Protein AF-A0AAV4D9M7-F1 (afdb_monomer_lite)

Structure (mmCIF, N/CA/C/O backbone):
data_AF-A0AAV4D9M7-F1
#
_entry.id   AF-A0AAV4D9M7-F1
#
loop_
_atom_site.group_PDB
_atom_site.id
_atom_site.type_symbol
_atom_site.label_atom_id
_atom_site.label_alt_id
_atom_site.label_comp_id
_atom_site.label_asym_id
_atom_site.label_entity_id
_atom_site.label_seq_id
_atom_site.pdbx_PDB_ins_code
_atom_site.Cartn_x
_atom_site.Cartn_y
_atom_site.Cartn_z
_atom_site.occupancy
_atom_site.B_iso_or_equiv
_atom_site.auth_seq_id
_atom_site.auth_comp_id
_atom_site.auth_asym_id
_atom_site.auth_atom_id
_atom_site.pdbx_PDB_model_num
ATOM 1 N N . MET A 1 1 ? -10.427 -2.243 1.663 1.00 43.94 1 MET A N 1
ATOM 2 C CA . MET A 1 1 ? -10.227 -1.973 0.218 1.00 43.94 1 MET A CA 1
ATOM 3 C C . MET A 1 1 ? -11.330 -1.043 -0.282 1.00 43.94 1 MET A C 1
ATOM 5 O O . MET A 1 1 ? -12.495 -1.386 -0.144 1.00 43.94 1 MET A O 1
ATOM 9 N N . ASN A 1 2 ? -10.996 0.129 -0.834 1.00 50.59 2 ASN A N 1
ATOM 10 C CA . ASN A 1 2 ? -11.981 1.170 -1.190 1.00 50.59 2 ASN A CA 1
ATOM 11 C C . ASN A 1 2 ? -12.689 0.972 -2.548 1.00 50.59 2 ASN A C 1
ATOM 13 O O . ASN A 1 2 ? -13.533 1.788 -2.919 1.00 50.59 2 ASN A O 1
ATOM 17 N N . HIS A 1 3 ? -12.414 -0.122 -3.267 1.00 65.94 3 HIS A N 1
ATOM 18 C CA . HIS A 1 3 ? -12.978 -0.379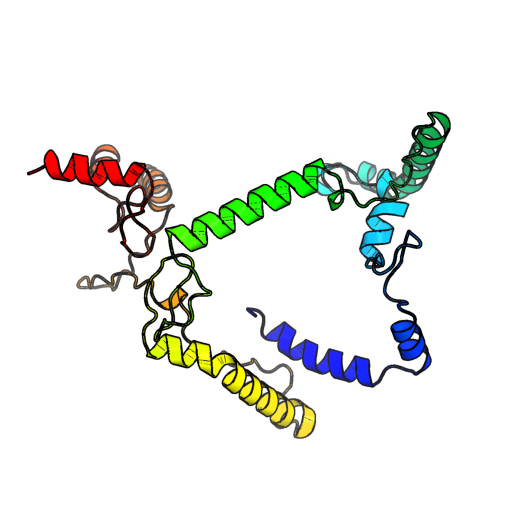 -4.593 1.00 65.94 3 HIS A CA 1
ATOM 19 C C . HIS A 1 3 ? -13.704 -1.730 -4.645 1.00 65.94 3 HIS A C 1
ATOM 21 O O . HIS A 1 3 ? -13.136 -2.749 -5.020 1.00 65.94 3 HIS A O 1
ATOM 27 N N . GLN A 1 4 ? -14.993 -1.745 -4.299 1.00 68.50 4 GLN A N 1
ATOM 28 C CA . GLN A 1 4 ? -15.828 -2.960 -4.338 1.00 68.50 4 GLN A CA 1
ATOM 29 C C . GLN A 1 4 ? -15.922 -3.590 -5.734 1.00 68.50 4 GLN A C 1
ATOM 31 O O . GLN A 1 4 ? -16.108 -4.796 -5.862 1.00 68.50 4 GLN A O 1
ATOM 36 N N . ASN A 1 5 ? -15.764 -2.784 -6.786 1.00 76.06 5 ASN A N 1
ATOM 37 C CA . ASN A 1 5 ? -15.718 -3.287 -8.155 1.00 76.06 5 ASN A CA 1
ATOM 38 C C . ASN A 1 5 ? -14.490 -4.174 -8.393 1.00 76.06 5 ASN A C 1
ATOM 40 O O . ASN A 1 5 ? -14.628 -5.203 -9.042 1.00 76.06 5 ASN A O 1
ATOM 44 N N . TYR A 1 6 ? -13.332 -3.847 -7.808 1.00 80.56 6 TYR A N 1
ATOM 45 C CA . TYR A 1 6 ? -12.157 -4.719 -7.881 1.00 80.56 6 TYR A CA 1
ATOM 46 C C . TYR A 1 6 ? -12.421 -6.061 -7.200 1.00 80.56 6 TYR A C 1
ATOM 48 O O . TYR A 1 6 ? -12.189 -7.094 -7.812 1.00 80.56 6 TYR A O 1
ATOM 56 N N . ALA A 1 7 ? -12.980 -6.063 -5.985 1.00 78.44 7 ALA A N 1
ATOM 57 C CA . ALA A 1 7 ? -13.304 -7.303 -5.270 1.00 78.44 7 ALA A CA 1
ATOM 58 C C . ALA A 1 7 ? -14.272 -8.206 -6.065 1.00 78.44 7 ALA A C 1
ATOM 60 O O . ALA A 1 7 ? -14.107 -9.425 -6.127 1.00 78.44 7 ALA A O 1
ATOM 61 N N . LYS A 1 8 ? -15.248 -7.591 -6.742 1.00 85.75 8 LYS A N 1
ATOM 62 C CA . LYS A 1 8 ? -16.198 -8.280 -7.621 1.00 85.75 8 LYS A CA 1
ATOM 63 C C . LYS A 1 8 ? -15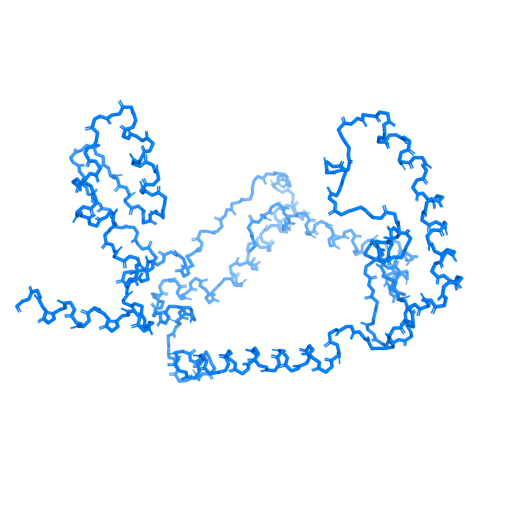.500 -8.992 -8.783 1.00 85.75 8 LYS A C 1
ATOM 65 O O . LYS A 1 8 ? -15.703 -10.187 -8.981 1.00 85.75 8 LYS A O 1
ATOM 70 N N . TYR A 1 9 ? -14.682 -8.266 -9.546 1.00 88.19 9 TYR A N 1
ATOM 71 C CA . TYR A 1 9 ? -13.973 -8.834 -10.695 1.00 88.19 9 TYR A CA 1
ATOM 72 C C . TYR A 1 9 ? -12.859 -9.792 -10.281 1.00 88.19 9 TYR A C 1
ATOM 74 O O . TYR A 1 9 ? -12.605 -10.749 -11.001 1.00 88.19 9 TYR A O 1
ATOM 82 N N . LEU A 1 10 ? -12.260 -9.604 -9.104 1.00 87.62 10 LEU A N 1
ATOM 83 C CA . LEU A 1 10 ? -11.260 -10.518 -8.558 1.00 87.62 10 LEU A CA 1
ATOM 84 C C . LEU A 1 10 ? -11.820 -11.934 -8.384 1.00 87.62 10 LEU A C 1
ATOM 86 O O . LEU A 1 10 ? -11.127 -12.901 -8.675 1.00 87.62 10 LEU A O 1
ATOM 90 N N . SER A 1 11 ? -13.085 -12.054 -7.976 1.00 85.69 11 SER A N 1
ATOM 91 C CA . SER A 1 11 ? -13.754 -13.354 -7.827 1.00 85.69 11 SER A CA 1
ATOM 92 C C . SER A 1 11 ? -13.863 -14.091 -9.169 1.00 85.69 11 SER A C 1
ATOM 94 O O . SER A 1 11 ? -13.601 -15.286 -9.253 1.00 85.69 11 SER A O 1
ATOM 96 N N . VAL A 1 12 ? -14.195 -13.364 -10.240 1.00 87.31 12 VAL A N 1
ATOM 97 C CA . VAL A 1 12 ? -14.251 -13.911 -11.607 1.00 87.31 12 VAL A CA 1
ATOM 98 C C . VAL A 1 12 ? -12.855 -14.238 -12.119 1.00 87.31 12 VAL A C 1
ATOM 100 O O . VAL A 1 12 ? -12.641 -15.309 -12.678 1.00 87.31 12 VAL A O 1
ATOM 103 N N . TYR A 1 13 ? -11.898 -13.341 -11.890 1.00 89.25 13 TYR A N 1
ATOM 104 C CA . TYR A 1 13 ? -10.505 -13.538 -12.266 1.00 89.25 13 TYR A CA 1
ATOM 105 C C . TYR A 1 13 ? -9.920 -14.795 -11.613 1.00 89.25 13 TYR A C 1
ATOM 107 O O . TYR A 1 13 ? -9.269 -15.588 -12.282 1.00 89.25 13 TYR A O 1
ATOM 115 N N . TYR A 1 14 ? -10.222 -15.036 -10.337 1.00 87.56 14 TYR A N 1
ATOM 116 C CA . TYR A 1 14 ? -9.808 -16.248 -9.634 1.00 87.56 14 TYR A CA 1
ATOM 117 C C . TYR A 1 14 ? -10.373 -17.524 -10.279 1.00 87.56 14 TYR A C 1
ATOM 119 O O . TYR A 1 14 ? -9.640 -18.486 -10.491 1.00 87.56 14 TYR A O 1
ATOM 127 N N . ILE A 1 15 ? -11.653 -17.517 -10.668 1.00 87.31 15 ILE A N 1
ATOM 128 C CA . ILE A 1 15 ? -12.269 -18.637 -11.397 1.00 87.31 15 ILE A CA 1
ATOM 129 C C . ILE A 1 15 ? -11.599 -18.835 -12.764 1.00 87.31 15 ILE A C 1
ATOM 131 O O . ILE A 1 15 ? -11.322 -19.968 -13.155 1.00 87.31 15 ILE A O 1
ATOM 135 N N . MET A 1 16 ? -11.305 -17.748 -13.482 1.00 88.75 16 MET A N 1
ATOM 136 C CA . MET A 1 16 ? -10.584 -17.811 -14.757 1.00 88.75 16 MET A CA 1
ATOM 137 C C . MET A 1 16 ? -9.197 -18.435 -14.587 1.00 88.75 16 MET A C 1
ATOM 139 O O . MET A 1 16 ? -8.836 -19.301 -15.378 1.00 88.75 16 MET A O 1
ATOM 143 N N . LEU A 1 17 ? -8.459 -18.064 -13.534 1.00 87.44 17 LEU A N 1
ATOM 144 C CA . LEU A 1 17 ? -7.162 -18.666 -13.214 1.00 87.44 17 LEU A CA 1
ATOM 145 C C . LEU A 1 17 ? -7.273 -20.177 -12.949 1.00 87.44 17 LEU A C 1
ATOM 147 O O . LEU A 1 17 ? -6.438 -20.945 -13.426 1.00 87.44 17 LEU A O 1
ATOM 151 N N . GLY A 1 18 ? -8.316 -20.624 -12.242 1.00 86.62 18 GLY A N 1
ATOM 152 C CA . GLY A 1 18 ? -8.567 -22.053 -12.009 1.00 86.62 18 GLY A CA 1
ATOM 153 C C . GLY A 1 18 ? -8.841 -22.845 -13.297 1.00 86.62 18 GLY A C 1
ATOM 154 O O . GLY A 1 18 ? -8.423 -24.001 -13.425 1.00 86.62 18 GLY A O 1
ATOM 155 N N . ASN A 1 19 ? -9.468 -22.195 -14.278 1.00 90.31 19 ASN A N 1
ATOM 156 C CA . ASN A 1 19 ? -9.859 -22.777 -15.565 1.00 90.31 19 ASN A CA 1
ATOM 157 C C . ASN A 1 19 ? -8.832 -22.563 -16.688 1.00 90.31 19 ASN A C 1
ATOM 159 O O . ASN A 1 19 ? -9.146 -22.789 -17.856 1.00 90.31 19 ASN A O 1
ATOM 163 N N . LEU A 1 20 ? -7.611 -22.129 -16.366 1.00 90.75 20 LEU A N 1
ATOM 164 C CA . LEU A 1 20 ? -6.565 -21.972 -17.373 1.00 90.75 20 LEU A CA 1
ATOM 165 C C . LEU A 1 20 ? -6.208 -23.315 -18.045 1.00 90.75 20 LEU A C 1
ATOM 167 O O . LEU A 1 20 ? -6.198 -24.351 -17.365 1.00 90.75 20 LEU A O 1
ATOM 171 N N . PRO A 1 21 ? -5.860 -23.304 -19.348 1.00 93.50 21 PRO A N 1
ATOM 172 C CA . PRO A 1 21 ? -5.290 -24.464 -20.028 1.00 93.50 21 PRO A CA 1
ATOM 173 C C . PRO A 1 21 ? -4.043 -24.982 -19.306 1.00 93.50 21 PRO A C 1
ATOM 175 O O . PRO A 1 21 ? -3.314 -24.199 -18.692 1.00 93.50 21 PRO A O 1
ATOM 178 N N . GLN A 1 22 ? -3.763 -26.284 -19.423 1.00 90.44 22 GLN A N 1
ATOM 179 C CA . GLN A 1 22 ? -2.618 -26.902 -18.747 1.00 90.44 22 GLN A CA 1
ATOM 180 C C . GLN A 1 22 ? -1.299 -26.205 -19.104 1.00 90.44 22 GLN A C 1
ATOM 182 O O . GLN A 1 22 ? -0.567 -25.814 -18.208 1.00 90.44 22 GLN A O 1
ATOM 187 N N . GLN A 1 23 ? -1.083 -2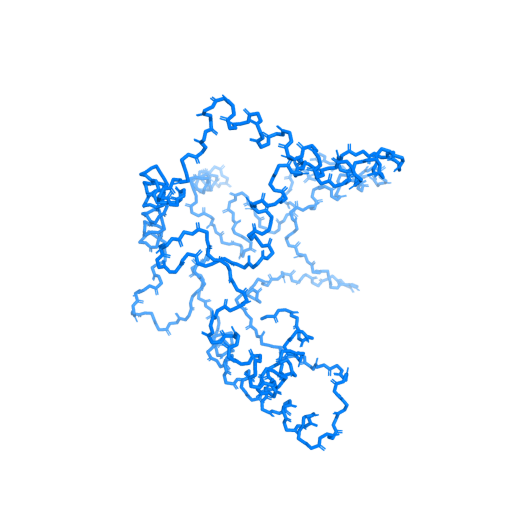5.887 -20.384 1.00 89.44 23 GLN A N 1
ATOM 188 C CA . GLN A 1 23 ? 0.092 -25.138 -20.841 1.00 89.44 23 GLN A CA 1
ATOM 189 C C . GLN A 1 23 ? 0.274 -23.797 -20.109 1.00 89.44 23 GLN A C 1
ATOM 191 O O . GLN A 1 23 ? 1.387 -23.415 -19.756 1.00 89.44 23 GLN A O 1
ATOM 196 N N . SER A 1 24 ? -0.814 -23.063 -19.860 1.00 88.69 24 SER A N 1
ATOM 197 C CA . SER A 1 24 ? -0.758 -21.800 -19.119 1.00 88.69 24 SER A CA 1
ATOM 198 C C . SER A 1 24 ? -0.467 -22.026 -17.636 1.00 88.69 24 SER A C 1
ATOM 200 O O . SER A 1 24 ? 0.241 -21.226 -17.030 1.00 88.69 24 SER A O 1
ATOM 202 N N . LYS A 1 25 ? -0.980 -23.112 -17.047 1.00 87.38 25 LYS A N 1
ATOM 203 C CA . LYS A 1 25 ? -0.667 -23.504 -15.665 1.00 87.38 25 LYS A CA 1
ATOM 204 C C . LYS A 1 25 ? 0.804 -23.882 -15.518 1.00 87.38 25 LYS A C 1
ATOM 206 O O . LYS A 1 25 ? 1.439 -23.410 -14.580 1.00 87.38 25 LYS A O 1
ATOM 211 N N . ASP A 1 26 ? 1.345 -24.634 -16.471 1.00 90.00 26 ASP A N 1
ATOM 212 C CA . ASP A 1 26 ? 2.756 -25.023 -16.507 1.00 90.00 26 ASP A CA 1
ATOM 213 C C . ASP A 1 26 ? 3.655 -23.781 -16.619 1.00 90.00 26 ASP A C 1
ATOM 215 O O . ASP A 1 26 ? 4.613 -23.635 -15.864 1.00 90.00 26 ASP A O 1
ATOM 219 N N . LEU A 1 27 ? 3.289 -22.818 -17.477 1.00 88.19 27 LEU A N 1
ATOM 220 C CA . LEU A 1 27 ? 3.979 -21.526 -17.572 1.00 88.19 27 LEU A CA 1
ATOM 221 C C . LEU A 1 27 ? 3.942 -20.742 -16.255 1.00 88.19 27 LEU A C 1
ATOM 223 O O . LEU A 1 27 ? 4.954 -20.166 -15.861 1.00 88.19 27 LEU A O 1
ATOM 227 N N . LEU A 1 28 ? 2.801 -20.708 -15.561 1.00 85.62 28 LEU A N 1
ATOM 228 C CA . LEU A 1 28 ? 2.693 -20.035 -14.264 1.00 85.62 28 LEU A CA 1
ATOM 229 C C . LEU A 1 28 ? 3.542 -20.730 -13.191 1.00 85.62 28 LEU A C 1
ATOM 231 O O . LEU A 1 28 ? 4.223 -20.047 -12.431 1.00 85.62 28 LEU A O 1
ATOM 235 N N . GLN A 1 29 ? 3.542 -22.064 -13.147 1.00 85.69 29 GLN A N 1
ATOM 236 C CA . GLN A 1 29 ? 4.377 -22.845 -12.225 1.00 85.69 29 GLN A CA 1
ATOM 237 C C . GLN A 1 29 ? 5.873 -22.665 -12.508 1.00 85.69 29 GLN A C 1
ATOM 239 O O . GLN A 1 29 ? 6.674 -22.622 -11.578 1.00 85.69 29 GLN A O 1
ATOM 244 N N . ALA A 1 30 ? 6.240 -22.474 -13.775 1.00 86.31 30 ALA A N 1
ATOM 245 C CA . ALA A 1 30 ? 7.595 -22.148 -14.206 1.00 86.31 30 ALA A CA 1
ATOM 246 C C . ALA A 1 30 ? 7.963 -20.655 -14.041 1.00 86.31 30 ALA A C 1
ATOM 248 O O . ALA A 1 30 ? 8.970 -20.212 -14.585 1.00 86.31 30 ALA A O 1
ATOM 249 N N . ASN A 1 31 ? 7.170 -19.861 -13.307 1.00 83.50 31 ASN A N 1
ATOM 250 C CA . ASN A 1 31 ? 7.372 -18.420 -13.098 1.00 83.50 31 ASN A CA 1
ATOM 251 C C . ASN A 1 31 ? 7.361 -17.565 -14.382 1.00 83.50 31 ASN A C 1
ATOM 253 O O . ASN A 1 31 ? 7.883 -16.448 -14.379 1.00 83.50 31 ASN A O 1
ATOM 257 N N . GLY A 1 32 ? 6.703 -18.019 -15.454 1.00 83.12 32 GLY A N 1
ATOM 258 C CA . GLY A 1 32 ? 6.650 -17.364 -16.772 1.00 83.12 32 GLY A CA 1
ATOM 259 C C . GLY A 1 32 ? 5.971 -15.985 -16.821 1.00 83.12 32 GLY A C 1
ATOM 260 O O . GLY A 1 32 ? 5.843 -15.393 -17.888 1.00 83.12 32 GLY A O 1
ATOM 261 N N . PHE A 1 33 ? 5.532 -15.456 -15.678 1.00 83.44 33 PHE A N 1
ATOM 262 C CA . PHE A 1 33 ? 5.013 -14.093 -15.504 1.00 83.44 33 PHE A CA 1
ATOM 263 C C . PHE A 1 33 ? 6.043 -13.131 -14.883 1.00 83.44 33 PHE A C 1
ATOM 265 O O . PHE A 1 33 ? 5.736 -11.969 -14.603 1.00 83.44 33 PHE A O 1
ATOM 272 N N . SER A 1 34 ? 7.261 -13.607 -14.642 1.00 88.12 34 SER A N 1
ATOM 273 C CA . SER A 1 34 ? 8.344 -12.841 -14.041 1.00 88.12 34 SER A CA 1
ATOM 274 C C . SER A 1 34 ? 9.661 -13.157 -14.738 1.00 88.12 34 SER A C 1
ATOM 276 O O . SER A 1 34 ? 9.831 -14.220 -15.326 1.00 88.12 34 SER A O 1
ATOM 278 N N . VAL A 1 35 ? 10.591 -12.213 -14.701 1.00 86.31 35 VAL A N 1
ATOM 279 C CA . VAL A 1 35 ? 11.905 -12.335 -15.332 1.00 86.31 35 VAL A CA 1
ATOM 280 C C . VAL A 1 35 ? 12.952 -12.072 -14.271 1.00 86.31 35 VAL A C 1
ATOM 282 O O . VAL A 1 35 ? 12.860 -11.074 -13.552 1.00 86.31 35 VAL A O 1
ATOM 285 N N . SER A 1 36 ? 13.955 -12.939 -14.186 1.00 83.88 36 SER A N 1
ATOM 286 C CA . SER A 1 36 ? 15.158 -12.654 -13.417 1.00 83.88 36 SER A CA 1
ATOM 287 C C . SER A 1 36 ? 16.257 -12.109 -14.321 1.00 83.88 36 SER A C 1
ATOM 289 O O . SER A 1 36 ? 16.425 -12.552 -15.455 1.00 83.88 36 SER A O 1
ATOM 291 N N . ARG A 1 37 ? 17.011 -11.135 -13.810 1.00 78.88 37 ARG A N 1
ATOM 292 C CA . ARG A 1 37 ? 18.209 -10.584 -14.467 1.00 78.88 37 ARG A CA 1
ATOM 293 C C . ARG A 1 37 ? 19.509 -11.097 -13.843 1.00 78.88 37 ARG A C 1
ATOM 295 O O . ARG A 1 37 ? 20.583 -10.710 -14.291 1.00 78.88 37 ARG A O 1
ATOM 302 N N . SER A 1 38 ? 19.401 -11.896 -12.787 1.00 75.31 38 SER A N 1
ATOM 303 C CA . SER A 1 38 ? 20.513 -12.423 -12.002 1.00 75.31 38 SER A CA 1
ATOM 304 C C . SER A 1 38 ? 20.216 -13.846 -11.548 1.00 75.31 38 SER A C 1
ATOM 306 O O . SER A 1 38 ? 19.057 -14.215 -11.372 1.00 75.31 38 SER A O 1
ATOM 308 N N . ASP A 1 39 ? 21.256 -14.610 -11.242 1.00 77.50 39 ASP A N 1
ATOM 309 C CA . ASP A 1 39 ? 21.112 -15.977 -10.721 1.00 77.50 39 ASP A CA 1
ATOM 310 C C . ASP A 1 39 ? 20.795 -16.016 -9.214 1.00 77.50 39 ASP A C 1
ATOM 312 O O . ASP A 1 39 ? 20.782 -17.071 -8.582 1.00 77.50 39 ASP A O 1
ATOM 316 N N . THR A 1 40 ? 20.531 -14.858 -8.602 1.00 77.62 40 THR A N 1
ATOM 317 C CA . THR A 1 40 ? 20.208 -14.766 -7.178 1.00 77.62 40 THR A CA 1
ATOM 318 C C . THR A 1 40 ? 18.788 -15.279 -6.903 1.00 77.62 40 THR A C 1
ATOM 320 O O . THR A 1 40 ? 17.834 -14.870 -7.578 1.00 77.62 40 THR A O 1
ATOM 323 N N . PRO A 1 41 ? 18.593 -16.146 -5.893 1.00 76.75 41 PRO A N 1
ATOM 324 C CA . PRO A 1 41 ? 17.261 -16.591 -5.497 1.00 76.75 41 PRO A CA 1
ATOM 325 C C . PRO A 1 41 ? 16.333 -15.415 -5.163 1.00 76.75 41 PRO A C 1
ATOM 327 O O . PRO A 1 41 ? 16.764 -14.413 -4.598 1.00 76.75 41 PRO A O 1
ATOM 330 N N . ALA A 1 42 ? 15.046 -15.549 -5.501 1.00 76.31 42 ALA A N 1
ATOM 331 C CA . ALA A 1 42 ? 14.005 -14.543 -5.246 1.00 76.31 42 ALA A CA 1
ATOM 332 C C . ALA A 1 42 ? 14.249 -13.143 -5.865 1.00 76.31 42 ALA A C 1
ATOM 334 O O . ALA A 1 42 ? 13.680 -12.158 -5.402 1.00 76.31 42 ALA A O 1
ATOM 335 N N . SER A 1 43 ? 15.041 -13.047 -6.939 1.00 78.38 43 SER A N 1
ATOM 336 C CA . SER A 1 43 ? 15.287 -11.790 -7.676 1.00 78.38 43 SER A CA 1
ATOM 337 C C . SER A 1 43 ? 14.390 -11.576 -8.904 1.00 78.38 43 SER A C 1
ATOM 339 O O . SER A 1 43 ? 14.563 -10.620 -9.664 1.00 78.38 43 SER A O 1
ATOM 341 N N . HIS A 1 44 ? 13.399 -12.450 -9.095 1.00 83.00 44 HIS A N 1
ATOM 342 C CA . HIS A 1 44 ? 12.447 -12.330 -10.190 1.00 83.00 44 HIS A CA 1
ATOM 343 C C . HIS A 1 44 ? 11.623 -11.051 -10.044 1.00 83.00 44 HIS A C 1
ATOM 345 O O . HIS A 1 44 ? 11.095 -10.732 -8.979 1.00 83.00 44 HIS A O 1
ATOM 351 N N . THR A 1 45 ? 11.497 -10.323 -11.144 1.00 85.62 45 THR A N 1
ATOM 352 C CA . THR A 1 45 ? 10.771 -9.059 -11.222 1.00 85.62 45 THR A CA 1
ATOM 353 C C . THR A 1 45 ? 9.670 -9.177 -12.274 1.00 85.62 45 THR A C 1
ATOM 355 O O . THR A 1 45 ? 9.772 -9.973 -13.207 1.00 85.62 45 THR A O 1
ATOM 358 N N . ALA A 1 46 ? 8.585 -8.415 -12.134 1.00 88.38 46 ALA A N 1
ATOM 359 C CA . ALA A 1 46 ? 7.519 -8.396 -13.134 1.00 88.38 46 ALA A CA 1
ATOM 360 C C . ALA A 1 46 ? 8.073 -8.041 -14.529 1.00 88.38 46 ALA A C 1
ATOM 362 O O . ALA A 1 46 ? 8.921 -7.155 -14.648 1.00 88.38 46 ALA A O 1
ATOM 363 N N . VAL A 1 47 ? 7.568 -8.704 -15.577 1.00 87.06 47 VAL A N 1
ATOM 364 C CA . VAL A 1 47 ? 8.040 -8.544 -16.969 1.00 87.06 47 VAL A CA 1
ATOM 365 C C . VAL A 1 47 ? 8.104 -7.071 -17.386 1.00 87.06 47 VAL A C 1
ATOM 367 O O . VAL A 1 47 ? 9.122 -6.625 -17.909 1.00 87.06 47 VAL A O 1
ATOM 370 N N . ASP A 1 48 ? 7.047 -6.308 -17.103 1.00 85.50 48 ASP A N 1
ATOM 371 C CA . ASP A 1 48 ? 6.943 -4.886 -17.452 1.00 85.50 48 ASP A CA 1
ATOM 372 C C . ASP A 1 48 ? 8.058 -4.045 -16.809 1.00 85.50 48 ASP A C 1
ATOM 374 O O . ASP A 1 48 ? 8.785 -3.319 -17.487 1.00 85.50 48 ASP A O 1
ATOM 378 N N . MET A 1 49 ? 8.291 -4.244 -15.509 1.00 85.94 49 MET A N 1
ATOM 379 C CA . MET A 1 49 ? 9.371 -3.584 -14.774 1.00 85.94 49 MET A CA 1
ATOM 380 C C . MET A 1 49 ? 10.750 -3.967 -15.332 1.00 85.94 49 MET A C 1
ATOM 382 O O . MET A 1 49 ? 11.630 -3.114 -15.468 1.00 85.94 49 MET A O 1
ATOM 386 N N . THR A 1 50 ? 10.947 -5.229 -15.714 1.00 84.69 50 THR A N 1
ATOM 387 C CA . THR A 1 50 ? 12.198 -5.677 -16.339 1.00 84.69 50 THR A CA 1
ATOM 388 C C . THR A 1 50 ? 12.419 -5.002 -17.690 1.00 84.69 50 THR A C 1
ATOM 390 O O . THR A 1 50 ? 13.516 -4.496 -17.938 1.00 84.69 50 THR A O 1
ATOM 393 N N . ILE A 1 51 ? 11.393 -4.918 -18.541 1.00 84.06 51 ILE A N 1
ATOM 394 C CA . ILE A 1 51 ? 11.448 -4.199 -19.825 1.00 84.06 51 ILE A CA 1
ATOM 395 C C . ILE A 1 51 ? 11.781 -2.721 -19.588 1.00 84.06 51 ILE A C 1
ATOM 397 O O . ILE A 1 51 ? 12.639 -2.149 -20.267 1.00 84.06 51 ILE A O 1
ATOM 401 N N . GLU A 1 52 ? 11.150 -2.107 -18.590 1.00 82.69 52 GLU A N 1
ATOM 402 C CA . GLU A 1 52 ? 11.394 -0.728 -18.185 1.00 82.69 52 GLU A CA 1
ATOM 403 C C . GLU A 1 52 ? 12.835 -0.450 -17.741 1.00 82.69 52 GLU A C 1
ATOM 405 O O . GLU A 1 52 ? 13.370 0.625 -18.029 1.00 82.69 52 GLU A O 1
ATOM 410 N N . GLN A 1 53 ? 13.449 -1.392 -17.027 1.00 79.06 53 GLN A N 1
ATOM 411 C CA . GLN A 1 53 ? 14.804 -1.277 -16.485 1.00 79.06 53 GLN A CA 1
ATOM 412 C C . GLN A 1 53 ? 15.903 -1.752 -17.445 1.00 79.06 53 GLN A C 1
ATOM 414 O O . GLN A 1 53 ? 17.081 -1.538 -17.157 1.00 79.06 53 GLN A O 1
ATOM 419 N N . THR A 1 54 ? 15.547 -2.382 -18.565 1.00 76.44 54 THR A N 1
ATOM 420 C CA . THR A 1 54 ? 16.502 -2.912 -19.552 1.00 76.44 54 THR A CA 1
ATOM 421 C C . THR A 1 54 ? 16.315 -2.229 -20.904 1.00 76.44 54 THR A C 1
ATOM 423 O O . THR A 1 54 ? 16.957 -1.215 -21.170 1.00 76.44 54 THR A O 1
ATOM 426 N N . ILE A 1 55 ? 15.385 -2.727 -21.719 1.00 76.00 55 ILE A N 1
ATOM 427 C CA . ILE A 1 55 ? 15.122 -2.294 -23.096 1.00 76.00 55 ILE A CA 1
ATOM 428 C C . ILE A 1 55 ? 14.766 -0.806 -23.136 1.00 76.00 55 ILE A C 1
ATOM 430 O O . ILE A 1 55 ? 15.306 -0.040 -23.932 1.00 76.00 55 ILE A O 1
ATOM 434 N N . ASN A 1 56 ? 13.879 -0.371 -22.241 1.00 79.19 56 ASN A N 1
ATOM 435 C CA . ASN A 1 56 ? 13.413 1.009 -22.219 1.00 79.19 56 ASN A CA 1
ATOM 436 C C . ASN A 1 56 ? 14.327 1.945 -21.424 1.00 79.19 56 ASN A C 1
ATOM 438 O O . ASN A 1 56 ? 14.165 3.157 -21.553 1.00 79.19 56 ASN A O 1
ATOM 442 N N . LYS A 1 57 ? 15.291 1.438 -20.644 1.00 79.19 57 LYS A N 1
ATOM 443 C CA . LYS A 1 57 ? 16.112 2.251 -19.728 1.00 79.19 57 LYS A CA 1
ATOM 444 C C . LYS A 1 57 ? 16.786 3.419 -20.441 1.00 79.19 57 LYS A C 1
ATOM 446 O O . LYS A 1 57 ? 16.665 4.555 -19.998 1.00 79.19 57 LYS A O 1
ATOM 451 N N . HIS A 1 58 ? 17.439 3.143 -21.567 1.00 76.81 58 HIS A N 1
ATOM 452 C CA . HIS A 1 58 ? 18.160 4.151 -22.352 1.00 76.81 58 HIS A CA 1
ATOM 453 C C . HIS A 1 58 ? 17.245 4.995 -23.252 1.00 76.81 58 HIS A C 1
ATOM 455 O O . HIS A 1 58 ? 17.675 6.011 -23.789 1.00 76.81 58 HIS A O 1
ATOM 461 N N . ALA A 1 59 ? 15.978 4.597 -23.401 1.00 76.62 59 ALA A N 1
ATOM 462 C CA . ALA A 1 59 ? 14.960 5.360 -24.117 1.00 76.62 59 ALA A CA 1
ATOM 463 C C . ALA A 1 59 ? 14.112 6.255 -23.190 1.00 76.62 59 ALA A C 1
ATOM 465 O O . ALA A 1 59 ? 13.315 7.052 -23.689 1.00 76.62 59 ALA A O 1
ATOM 466 N N . LYS A 1 60 ? 14.238 6.117 -21.860 1.00 73.44 60 LYS A N 1
ATOM 467 C CA . LYS A 1 60 ? 13.480 6.908 -20.880 1.00 73.44 60 LYS A CA 1
ATOM 468 C C . LYS A 1 60 ? 13.957 8.363 -20.867 1.00 73.44 60 LYS A C 1
ATOM 470 O O . LYS A 1 60 ? 15.150 8.649 -20.869 1.00 73.44 60 LYS A O 1
ATOM 475 N N . THR A 1 61 ? 13.000 9.284 -20.811 1.00 70.81 61 THR A N 1
ATOM 476 C CA . THR A 1 61 ? 13.222 10.726 -20.642 1.00 70.81 61 THR A CA 1
ATOM 477 C C . THR A 1 61 ? 12.779 11.153 -19.242 1.00 70.81 61 THR A C 1
ATOM 479 O O . THR A 1 61 ? 11.929 10.509 -18.628 1.00 70.81 61 THR A O 1
ATOM 482 N N . SER A 1 62 ? 13.352 12.237 -18.712 1.00 65.50 62 SER A N 1
ATOM 483 C CA . SER A 1 62 ? 13.170 12.654 -17.311 1.00 65.50 62 SER A CA 1
ATOM 484 C C . SER A 1 62 ? 11.739 13.059 -16.931 1.00 65.50 62 SER A C 1
ATOM 486 O O . SER A 1 62 ? 11.420 13.074 -15.749 1.00 65.50 62 SER A O 1
ATOM 488 N N . SER A 1 63 ? 10.878 13.397 -17.898 1.00 65.38 63 SER A N 1
ATOM 489 C CA . SER A 1 63 ? 9.568 14.020 -17.626 1.00 65.38 63 SER A CA 1
ATOM 490 C C . SER A 1 63 ? 8.401 13.423 -18.425 1.00 65.38 63 SER A C 1
ATOM 492 O O . SER A 1 63 ? 7.408 14.104 -18.692 1.00 65.38 63 SER A O 1
ATOM 494 N N . GLY A 1 64 ? 8.500 12.146 -18.816 1.00 66.38 64 GLY A N 1
ATOM 495 C CA . GLY A 1 64 ? 7.472 11.473 -19.618 1.00 66.38 64 GLY A CA 1
ATOM 496 C C . GLY A 1 64 ? 7.203 12.175 -20.957 1.00 66.38 64 GLY A C 1
ATOM 497 O O . GLY A 1 64 ? 7.930 13.076 -21.367 1.00 66.38 64 GLY A O 1
ATOM 498 N N . ILE A 1 65 ? 6.146 11.770 -21.663 1.00 65.44 65 ILE A N 1
ATOM 499 C CA . ILE A 1 65 ? 5.819 12.336 -22.986 1.00 65.44 65 ILE A CA 1
ATOM 500 C C . ILE A 1 65 ? 5.381 13.806 -22.872 1.00 65.44 65 ILE A C 1
ATOM 502 O O . ILE A 1 65 ? 5.797 14.636 -23.676 1.00 65.44 65 ILE A O 1
ATOM 506 N N . VAL A 1 66 ? 4.605 14.145 -21.835 1.00 63.12 66 VAL A N 1
ATOM 507 C CA . VAL A 1 66 ? 4.067 15.502 -21.618 1.00 63.12 66 VAL A CA 1
ATOM 508 C C . VAL A 1 66 ? 5.176 16.525 -21.346 1.00 63.12 66 VAL A C 1
ATOM 510 O O . VAL A 1 66 ? 5.072 17.671 -21.781 1.00 63.12 66 VAL A O 1
ATOM 513 N N . GLY A 1 67 ? 6.247 16.122 -20.657 1.00 66.19 67 GLY A N 1
ATOM 514 C CA . GLY A 1 67 ? 7.404 16.977 -20.390 1.00 66.19 67 GLY A CA 1
ATOM 515 C C . GLY A 1 67 ? 8.513 16.896 -21.441 1.00 66.19 67 GLY A C 1
ATOM 516 O O . GLY A 1 67 ? 9.506 17.604 -21.308 1.00 66.19 67 GLY A O 1
ATOM 517 N N . PHE A 1 68 ? 8.375 16.046 -22.466 1.00 67.44 68 PHE A N 1
ATOM 518 C CA . PHE A 1 68 ? 9.388 15.864 -23.509 1.00 67.44 68 PHE A CA 1
ATOM 519 C C . PHE A 1 68 ? 9.253 16.887 -24.644 1.00 67.44 68 PHE A C 1
ATOM 521 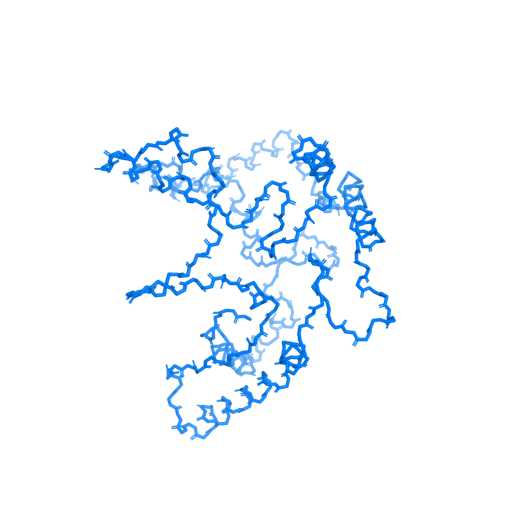O O . PHE A 1 68 ? 10.230 17.532 -25.013 1.00 67.44 68 PHE A O 1
ATOM 528 N N . SER A 1 69 ? 8.054 17.042 -25.210 1.00 71.56 69 SER A N 1
ATOM 529 C CA . SER A 1 69 ? 7.774 18.042 -26.244 1.00 71.56 69 SER A CA 1
ATOM 530 C C . SER A 1 69 ? 6.271 18.243 -26.406 1.00 71.56 69 SER A C 1
ATOM 532 O O . SER A 1 69 ? 5.504 17.287 -26.355 1.00 71.56 69 SER A O 1
ATOM 534 N N . ARG A 1 70 ? 5.849 19.487 -26.656 1.00 79.31 70 ARG A N 1
ATOM 535 C CA . ARG A 1 70 ? 4.464 19.816 -27.044 1.00 79.31 70 ARG A CA 1
ATOM 536 C C . ARG A 1 70 ? 4.238 19.741 -28.560 1.00 79.31 70 ARG A C 1
ATOM 538 O O . ARG A 1 70 ? 3.124 19.952 -29.022 1.00 79.31 70 ARG A O 1
ATOM 545 N N . SER A 1 71 ? 5.293 19.474 -29.334 1.00 85.44 71 SER A N 1
ATOM 546 C CA . SER A 1 71 ? 5.244 19.388 -30.793 1.00 85.44 71 SER A CA 1
ATOM 547 C C . SER A 1 71 ? 4.959 17.955 -31.241 1.00 85.44 71 SER A C 1
ATOM 549 O O . SER A 1 71 ? 5.756 17.045 -30.998 1.00 85.44 71 SER A O 1
ATOM 551 N N . GLN A 1 72 ? 3.834 17.764 -31.933 1.00 85.62 72 GLN A N 1
ATOM 552 C CA . GLN A 1 72 ? 3.411 16.459 -32.443 1.00 85.62 72 GLN A CA 1
ATOM 553 C C . GLN A 1 72 ? 4.438 15.829 -33.414 1.00 85.62 72 GLN A C 1
ATOM 555 O O . GLN A 1 72 ? 4.748 14.647 -33.247 1.00 85.62 72 GLN A O 1
ATOM 560 N N . PRO A 1 73 ? 5.043 16.568 -34.372 1.00 88.56 73 PRO A N 1
ATOM 561 C CA . PRO A 1 73 ? 6.112 16.019 -35.212 1.00 88.56 73 PRO A CA 1
ATOM 562 C C . PRO A 1 73 ? 7.330 15.540 -34.416 1.00 88.56 73 PRO A C 1
ATOM 564 O O . PRO A 1 73 ? 7.858 14.462 -34.676 1.00 88.56 73 PRO A O 1
ATOM 567 N N . ALA A 1 74 ? 7.757 16.306 -33.406 1.00 84.12 74 ALA A N 1
ATOM 568 C CA . ALA A 1 74 ? 8.892 15.927 -32.566 1.00 84.12 74 ALA A CA 1
ATOM 569 C C . ALA A 1 74 ? 8.606 14.642 -31.772 1.00 84.12 74 ALA A C 1
ATOM 571 O O . ALA A 1 74 ? 9.491 13.798 -31.624 1.00 84.12 74 ALA A O 1
ATOM 572 N N . TYR A 1 75 ? 7.365 14.471 -31.309 1.00 84.00 75 TYR A N 1
ATOM 573 C CA . TYR A 1 75 ? 6.914 13.243 -30.663 1.00 84.00 75 TYR A CA 1
ATOM 574 C C . TYR A 1 75 ? 6.965 12.038 -31.610 1.00 84.00 75 TYR A C 1
ATOM 576 O O . TYR A 1 75 ? 7.537 11.011 -31.247 1.00 84.00 75 TYR A O 1
ATOM 584 N N . TYR A 1 76 ? 6.436 12.159 -32.832 1.00 88.06 76 TYR A N 1
ATOM 585 C CA . TYR A 1 76 ? 6.470 11.060 -33.802 1.00 88.06 76 TYR A CA 1
ATOM 586 C C . TYR A 1 76 ? 7.899 10.666 -34.178 1.00 88.06 76 TYR A C 1
ATOM 588 O O . TYR A 1 76 ? 8.245 9.485 -34.119 1.00 88.06 76 TYR A O 1
ATOM 596 N N . THR A 1 77 ? 8.760 11.643 -34.469 1.00 87.00 77 THR A N 1
ATOM 597 C CA . THR A 1 77 ? 10.182 11.389 -34.732 1.00 87.00 77 THR A CA 1
ATOM 598 C C . THR A 1 77 ? 10.852 10.708 -33.543 1.00 87.00 77 THR A C 1
ATOM 600 O O . THR A 1 77 ? 11.652 9.790 -33.723 1.00 87.00 77 THR A O 1
ATOM 603 N N . TRP A 1 78 ? 10.517 11.099 -32.312 1.00 83.00 78 TRP A N 1
ATOM 604 C CA . TRP A 1 78 ? 11.025 10.431 -31.117 1.00 83.00 78 TRP A CA 1
ATOM 605 C C . TRP A 1 78 ? 10.525 8.986 -30.996 1.00 83.00 78 TRP A C 1
ATOM 607 O O . TRP A 1 78 ? 11.343 8.096 -30.777 1.00 83.00 78 TRP A O 1
ATOM 617 N N . CYS A 1 79 ? 9.235 8.714 -31.212 1.00 83.50 79 CYS A N 1
ATOM 618 C CA . CYS A 1 79 ? 8.691 7.352 -31.207 1.00 83.50 79 CYS A CA 1
ATOM 619 C C . CYS A 1 79 ? 9.396 6.439 -32.216 1.00 83.50 79 CYS A C 1
ATOM 621 O O . CYS A 1 79 ? 9.711 5.296 -31.887 1.00 83.50 79 CYS A O 1
ATOM 623 N N . VAL A 1 80 ? 9.696 6.959 -33.408 1.00 88.75 80 VAL A N 1
ATOM 624 C CA . VAL A 1 80 ? 10.400 6.206 -34.451 1.00 88.75 80 VAL A CA 1
ATOM 625 C C . VAL A 1 80 ? 11.885 6.047 -34.124 1.00 88.75 80 VAL A C 1
ATOM 627 O O . VAL A 1 80 ? 12.432 4.979 -34.343 1.00 88.75 80 VAL A O 1
ATOM 630 N N . THR A 1 81 ? 12.561 7.055 -33.564 1.00 87.25 81 THR A N 1
ATOM 631 C CA . THR A 1 81 ? 14.033 7.031 -33.401 1.00 87.25 81 THR A CA 1
ATOM 632 C C . THR A 1 81 ? 14.532 6.590 -32.022 1.00 87.25 81 THR A C 1
ATOM 634 O O . THR A 1 81 ? 15.728 6.337 -31.859 1.00 87.25 81 THR A O 1
ATOM 637 N N . ARG A 1 82 ? 13.659 6.477 -31.008 1.00 84.50 82 ARG A N 1
ATOM 638 C CA . ARG A 1 82 ? 14.055 6.196 -29.611 1.00 84.50 82 ARG A CA 1
ATOM 639 C C . ARG A 1 82 ? 14.839 4.898 -29.425 1.00 84.50 82 ARG A C 1
ATOM 641 O O . ARG A 1 82 ? 15.713 4.856 -28.566 1.00 84.50 82 ARG A O 1
ATOM 648 N N . HIS A 1 83 ? 14.554 3.862 -30.213 1.00 83.69 83 HIS A N 1
ATOM 649 C CA . HIS A 1 83 ? 15.260 2.583 -30.120 1.00 83.69 83 HIS A CA 1
ATOM 650 C C . HIS A 1 83 ? 16.709 2.706 -30.619 1.00 83.69 83 HIS A C 1
ATOM 652 O O . HIS A 1 83 ? 17.622 2.253 -29.939 1.00 83.69 83 HIS A O 1
ATOM 658 N N . ASN A 1 84 ? 16.937 3.422 -31.726 1.00 87.75 84 ASN A N 1
ATOM 659 C CA . ASN A 1 84 ? 18.284 3.706 -32.238 1.00 87.75 84 ASN A CA 1
ATOM 660 C C . ASN A 1 84 ? 19.084 4.575 -31.261 1.00 87.75 84 ASN A C 1
ATOM 662 O O . ASN A 1 84 ? 20.244 4.296 -30.977 1.00 87.75 84 ASN A O 1
ATOM 666 N N . ARG A 1 85 ? 18.444 5.592 -30.668 1.00 83.12 85 ARG A N 1
ATOM 667 C CA . ARG A 1 85 ? 19.067 6.412 -29.614 1.00 83.12 85 ARG A CA 1
ATOM 668 C C . ARG A 1 85 ? 19.496 5.563 -28.416 1.00 83.12 85 ARG A C 1
ATOM 670 O O . ARG A 1 85 ? 20.613 5.725 -27.936 1.00 83.12 85 ARG A O 1
ATOM 677 N N . ALA A 1 86 ? 18.639 4.647 -27.965 1.00 83.75 86 ALA A N 1
ATOM 678 C CA . ALA A 1 86 ? 18.965 3.723 -26.884 1.00 83.75 86 ALA A CA 1
ATOM 679 C C . ALA A 1 86 ? 20.160 2.818 -27.233 1.00 83.75 86 ALA A C 1
ATOM 681 O O . ALA A 1 86 ? 21.033 2.631 -26.388 1.00 83.75 86 ALA A O 1
ATOM 682 N N . GLN A 1 87 ? 20.237 2.317 -28.473 1.00 85.12 87 GLN A N 1
ATOM 683 C CA . GLN A 1 87 ? 21.378 1.526 -28.947 1.00 85.12 87 GLN A CA 1
ATOM 684 C C . GLN A 1 87 ? 22.682 2.329 -28.943 1.00 85.12 87 GLN A C 1
ATOM 686 O O . GLN A 1 87 ? 23.675 1.851 -28.400 1.00 85.12 87 GLN A O 1
ATOM 691 N N . TYR A 1 88 ? 22.685 3.560 -29.467 1.00 88.31 88 TYR A N 1
ATOM 692 C CA . TYR A 1 88 ? 23.884 4.404 -29.452 1.00 88.31 88 TYR A CA 1
ATOM 693 C C . TYR A 1 88 ? 24.355 4.717 -28.034 1.00 88.31 88 TYR A C 1
ATOM 695 O O . TYR A 1 88 ? 25.546 4.633 -27.759 1.00 88.31 88 TYR A O 1
ATOM 703 N N . VAL A 1 89 ? 23.428 5.021 -27.122 1.00 84.44 89 VAL A N 1
ATOM 704 C CA . VAL A 1 89 ? 23.751 5.258 -25.709 1.00 84.44 89 VAL A CA 1
ATOM 705 C C . VAL A 1 89 ? 24.329 3.998 -25.057 1.00 84.44 89 VAL A C 1
ATOM 707 O O . VAL A 1 89 ? 25.308 4.081 -24.323 1.00 84.44 89 VAL A O 1
ATOM 710 N N . SER A 1 90 ? 23.764 2.821 -25.332 1.00 81.25 90 SER A N 1
ATOM 711 C CA . SER A 1 90 ? 24.314 1.552 -24.841 1.00 81.25 90 SER A CA 1
ATOM 712 C C . SER A 1 90 ? 25.742 1.324 -25.351 1.00 81.25 90 SER A C 1
ATOM 714 O O . SER A 1 90 ? 26.627 0.988 -24.566 1.00 81.25 90 SER A O 1
ATOM 716 N N . ALA A 1 91 ? 25.981 1.551 -26.646 1.00 85.94 91 ALA A N 1
ATOM 717 C CA . ALA A 1 91 ? 27.295 1.390 -27.263 1.00 85.94 91 ALA A CA 1
ATOM 718 C C . ALA A 1 91 ? 28.329 2.378 -26.698 1.00 85.94 91 ALA A C 1
ATOM 720 O O . ALA A 1 91 ? 29.461 1.986 -26.430 1.00 85.94 91 ALA A O 1
ATOM 721 N N . THR A 1 92 ? 27.956 3.639 -26.451 1.00 87.25 92 THR A N 1
ATOM 722 C CA . THR A 1 92 ? 28.879 4.617 -25.853 1.00 87.25 92 THR A CA 1
ATOM 723 C C . THR A 1 92 ? 29.236 4.273 -24.410 1.00 87.25 92 THR A C 1
ATOM 725 O O . THR A 1 92 ? 30.400 4.406 -24.041 1.00 87.25 92 THR A O 1
ATOM 728 N N . TYR A 1 93 ? 28.290 3.777 -23.602 1.00 83.00 93 TYR A N 1
ATOM 729 C CA . TYR A 1 93 ? 28.594 3.292 -22.248 1.00 83.00 93 TYR A CA 1
ATOM 730 C C . TYR A 1 93 ? 29.562 2.101 -22.261 1.00 83.00 93 TYR A C 1
ATOM 732 O O . TYR A 1 93 ? 30.496 2.077 -21.459 1.00 83.00 93 TYR A O 1
ATOM 740 N N . GLN A 1 94 ? 29.375 1.160 -23.195 1.00 82.38 94 GLN A N 1
ATOM 741 C CA . GLN A 1 94 ? 30.286 0.026 -23.394 1.00 82.38 94 GLN A CA 1
ATOM 742 C C . GLN A 1 94 ? 31.691 0.495 -23.795 1.00 82.38 94 GLN A C 1
ATOM 744 O O . GLN A 1 94 ? 32.673 0.073 -23.191 1.00 82.38 94 GLN A O 1
ATOM 749 N N . MET A 1 95 ? 31.795 1.423 -24.754 1.00 87.38 95 MET A N 1
ATOM 750 C CA . MET A 1 95 ? 33.082 1.997 -25.175 1.00 87.38 95 MET A CA 1
ATOM 751 C C . MET A 1 95 ? 33.787 2.758 -24.048 1.00 87.38 95 MET A C 1
ATOM 753 O O . MET A 1 95 ? 35.010 2.727 -23.955 1.00 87.38 95 MET A O 1
ATOM 757 N N . ALA A 1 96 ? 33.032 3.434 -23.181 1.00 85.31 96 ALA A N 1
ATOM 758 C CA . ALA A 1 96 ? 33.581 4.196 -22.065 1.00 85.31 96 ALA A CA 1
ATOM 759 C C . ALA A 1 96 ? 34.069 3.317 -20.894 1.00 85.31 96 ALA A C 1
ATOM 761 O O . ALA A 1 96 ? 34.523 3.864 -19.890 1.00 85.31 96 ALA A O 1
ATOM 762 N N . ILE A 1 97 ? 33.935 1.980 -20.974 1.00 72.06 97 ILE A N 1
ATOM 763 C CA . ILE A 1 97 ? 34.180 1.032 -19.864 1.00 72.06 97 ILE A CA 1
ATOM 764 C C . ILE A 1 97 ? 33.391 1.444 -18.606 1.00 72.06 97 ILE A C 1
ATOM 766 O O . ILE A 1 97 ? 33.682 1.065 -17.473 1.00 72.06 97 ILE A O 1
ATOM 770 N N . ILE A 1 98 ? 32.301 2.187 -18.802 1.00 67.12 98 ILE A N 1
ATOM 771 C CA . ILE A 1 98 ? 31.255 2.353 -17.803 1.00 67.12 98 ILE A CA 1
ATOM 772 C C . ILE A 1 98 ? 30.332 1.153 -18.002 1.00 67.12 98 ILE A C 1
ATOM 774 O O . ILE A 1 98 ? 29.129 1.269 -18.237 1.00 67.12 98 ILE A O 1
ATOM 778 N N . GLU A 1 99 ? 30.915 -0.042 -17.940 1.00 55.44 99 GLU A N 1
ATOM 779 C CA . GLU A 1 99 ? 30.129 -1.203 -17.607 1.00 55.44 99 GLU A CA 1
ATOM 780 C C . GLU A 1 99 ? 29.632 -0.915 -16.202 1.00 55.44 99 GLU A C 1
ATOM 782 O O . GLU A 1 99 ? 30.397 -0.866 -15.234 1.00 55.44 99 GLU A O 1
ATOM 787 N N . SER A 1 100 ? 28.326 -0.677 -16.075 1.00 54.56 100 SER A N 1
ATOM 788 C CA . SER A 1 100 ? 27.699 -0.956 -14.803 1.00 54.56 100 SER A CA 1
ATOM 789 C C . SER A 1 100 ? 28.000 -2.426 -14.568 1.00 54.56 100 SER A C 1
ATOM 791 O O . SER A 1 100 ? 27.301 -3.275 -15.122 1.00 54.56 100 SER A O 1
ATOM 793 N N . LYS A 1 101 ? 29.057 -2.737 -13.802 1.00 53.16 101 LYS A N 1
ATOM 794 C CA . LYS A 1 101 ? 29.129 -3.996 -13.074 1.00 53.16 101 LYS A CA 1
ATOM 795 C C . LYS A 1 101 ? 27.732 -4.123 -12.515 1.00 53.16 101 LYS A C 1
ATOM 797 O O . LYS A 1 101 ? 27.326 -3.259 -11.733 1.00 53.16 101 LYS A O 1
ATOM 802 N N . ASN A 1 102 ? 26.946 -5.050 -13.059 1.00 50.28 102 ASN A N 1
ATOM 803 C CA . ASN A 1 102 ? 25.642 -5.358 -12.515 1.00 50.28 102 ASN A CA 1
ATOM 804 C C . ASN A 1 102 ? 25.984 -5.725 -11.088 1.00 50.28 102 ASN A C 1
ATOM 806 O O . ASN A 1 102 ? 26.618 -6.750 -10.862 1.00 50.28 102 ASN A O 1
ATOM 810 N N . CYS A 1 103 ? 25.776 -4.769 -10.184 1.00 50.00 103 CYS A N 1
ATOM 811 C CA . CYS A 1 103 ? 26.266 -4.872 -8.836 1.00 50.00 103 CYS A CA 1
ATOM 812 C C . CYS A 1 103 ? 25.598 -6.139 -8.330 1.00 50.00 103 CYS A C 1
ATOM 814 O O . CYS A 1 103 ? 24.370 -6.195 -8.266 1.00 50.00 103 CYS A O 1
ATOM 816 N N . GLU A 1 104 ? 26.390 -7.176 -8.058 1.00 54.31 104 GLU A N 1
ATOM 817 C CA . GLU A 1 104 ? 25.894 -8.475 -7.585 1.00 54.31 104 GLU A CA 1
ATOM 818 C C . GLU A 1 104 ? 25.039 -8.301 -6.317 1.00 54.31 104 GLU A C 1
ATOM 820 O O . GLU A 1 104 ? 24.261 -9.168 -5.929 1.00 54.31 104 GLU A O 1
ATOM 825 N N . THR A 1 105 ? 25.138 -7.121 -5.698 1.00 57.84 105 THR A N 1
ATOM 826 C CA . THR A 1 105 ? 24.313 -6.656 -4.602 1.00 57.84 105 THR A CA 1
ATOM 827 C C . THR A 1 105 ? 23.302 -5.601 -5.063 1.00 57.84 105 THR A C 1
ATOM 829 O O . THR A 1 105 ? 23.641 -4.552 -5.614 1.00 57.84 105 THR A O 1
ATOM 832 N N . HIS A 1 106 ? 22.026 -5.879 -4.788 1.00 66.69 106 HIS A N 1
ATOM 833 C CA . HIS A 1 106 ? 20.922 -4.928 -4.911 1.00 66.69 106 HIS A CA 1
ATOM 834 C C . HIS A 1 106 ? 21.251 -3.610 -4.178 1.00 66.69 106 HIS A C 1
ATOM 836 O O . HIS A 1 106 ? 21.867 -3.642 -3.114 1.00 66.69 106 HIS A O 1
ATOM 842 N N . GLU A 1 107 ? 20.826 -2.450 -4.696 1.00 67.12 107 GLU A N 1
ATOM 843 C CA . GLU A 1 107 ? 21.161 -1.129 -4.119 1.00 67.12 107 GLU A CA 1
ATOM 844 C C . GLU A 1 107 ? 20.816 -1.038 -2.620 1.00 67.12 107 GLU A C 1
ATOM 846 O O . GLU A 1 107 ? 21.601 -0.528 -1.815 1.00 67.12 107 GLU A O 1
ATOM 851 N N . GLU A 1 108 ? 19.669 -1.598 -2.229 1.00 70.19 108 GLU A N 1
ATOM 852 C CA . GLU A 1 108 ? 19.218 -1.645 -0.829 1.00 70.19 108 GLU A CA 1
ATOM 853 C C . GLU A 1 108 ? 20.112 -2.507 0.082 1.00 70.19 108 GLU A C 1
ATOM 855 O O . GLU A 1 108 ? 20.129 -2.310 1.296 1.00 70.19 108 GLU A O 1
ATOM 860 N N . SER A 1 109 ? 20.915 -3.410 -0.484 1.00 71.94 109 SER A N 1
ATOM 861 C CA . SER A 1 109 ? 21.897 -4.214 0.254 1.00 71.94 109 SER A CA 1
ATOM 862 C C . SER A 1 109 ? 23.194 -3.455 0.545 1.00 71.94 109 SER A C 1
ATOM 864 O O . SER A 1 109 ? 24.036 -3.946 1.302 1.00 71.94 109 SER A O 1
ATOM 866 N N . SER A 1 110 ? 23.370 -2.253 -0.015 1.00 80.31 110 SER A N 1
ATOM 867 C CA . SER A 1 110 ? 24.538 -1.417 0.264 1.00 80.31 110 SER A CA 1
ATOM 868 C C . SER A 1 110 ? 24.629 -1.049 1.749 1.00 80.31 110 SER A C 1
ATOM 870 O O . SER A 1 110 ? 23.626 -0.823 2.432 1.00 80.31 110 SER A O 1
ATOM 872 N N . LEU A 1 111 ? 25.857 -0.937 2.267 1.00 83.69 111 LEU A N 1
ATOM 873 C CA . LEU A 1 111 ? 26.103 -0.599 3.677 1.00 83.69 111 LEU A CA 1
ATOM 874 C C . LEU A 1 111 ? 25.411 0.708 4.095 1.00 83.69 111 LEU A C 1
ATOM 876 O O . LEU A 1 111 ? 24.890 0.809 5.205 1.00 83.69 111 LEU A O 1
ATOM 880 N N . SER A 1 112 ? 25.372 1.698 3.204 1.00 86.06 112 SER A N 1
ATOM 881 C CA . SER A 1 112 ? 24.719 2.987 3.442 1.00 86.06 112 SER A CA 1
ATOM 882 C C . SER A 1 112 ? 23.203 2.844 3.623 1.00 86.06 112 SER A C 1
ATOM 884 O O . SER A 1 112 ? 22.646 3.404 4.569 1.00 86.06 112 SER A O 1
ATOM 886 N N . LYS A 1 113 ? 22.537 2.063 2.759 1.00 86.50 113 LYS A N 1
ATOM 887 C CA . LYS A 1 113 ? 21.088 1.804 2.833 1.00 86.50 113 LYS A CA 1
ATOM 888 C C . LYS A 1 113 ? 20.721 0.952 4.043 1.00 86.50 113 LYS A C 1
ATOM 890 O O . LYS A 1 113 ? 19.745 1.263 4.728 1.00 86.50 113 LYS A O 1
ATOM 895 N N . ARG A 1 114 ? 21.553 -0.038 4.385 1.00 88.38 114 ARG A N 1
ATOM 896 C CA . ARG A 1 114 ? 21.415 -0.832 5.617 1.00 88.38 114 ARG A CA 1
ATOM 897 C C . ARG A 1 114 ? 21.477 0.045 6.865 1.00 88.38 114 ARG A C 1
ATOM 899 O O . ARG A 1 114 ? 20.541 0.023 7.656 1.00 88.38 114 ARG A O 1
ATOM 906 N N . LYS A 1 115 ? 22.496 0.905 6.989 1.00 92.31 115 LYS A N 1
ATOM 907 C CA . LYS A 1 115 ? 22.616 1.860 8.111 1.00 92.31 115 LYS A CA 1
ATOM 908 C C . LYS A 1 115 ? 21.422 2.815 8.199 1.00 92.31 115 LYS A C 1
ATOM 910 O O . LYS A 1 115 ? 20.954 3.126 9.294 1.00 92.31 115 LYS A O 1
ATOM 915 N N . LEU A 1 116 ? 20.923 3.300 7.059 1.00 92.69 116 LEU A N 1
ATOM 916 C CA . LEU A 1 116 ? 19.738 4.162 7.021 1.00 92.69 116 LEU A CA 1
ATOM 917 C C . LEU A 1 116 ? 18.486 3.416 7.504 1.00 92.69 116 LEU A C 1
ATOM 919 O O . LEU A 1 116 ? 17.731 3.960 8.313 1.00 92.69 116 LEU A O 1
ATOM 923 N N . SER A 1 117 ? 18.305 2.176 7.050 1.00 91.62 117 SER A N 1
ATOM 924 C CA . SER A 1 117 ? 17.201 1.300 7.451 1.00 91.62 117 SER A CA 1
ATOM 925 C C . SER A 1 117 ? 17.261 0.967 8.940 1.00 91.62 117 SER A C 1
ATOM 927 O O . SER A 1 117 ? 16.273 1.155 9.643 1.00 91.62 117 SER A O 1
ATOM 929 N N . GLU A 1 118 ? 18.430 0.590 9.462 1.00 95.06 118 GLU A N 1
ATOM 930 C CA . GLU A 1 118 ? 18.656 0.354 10.895 1.00 95.06 118 GLU A CA 1
ATOM 931 C C . GLU A 1 118 ? 18.323 1.595 11.730 1.00 95.06 118 GLU A C 1
ATOM 933 O O . GLU A 1 118 ? 17.613 1.512 12.733 1.00 95.06 118 GLU A O 1
ATOM 938 N N . LYS A 1 119 ? 18.762 2.781 11.287 1.00 96.19 119 LYS A N 1
ATOM 939 C CA . LYS A 1 119 ? 18.425 4.049 11.946 1.00 96.19 119 LYS A CA 1
ATOM 940 C C . LYS A 1 119 ? 16.920 4.323 11.923 1.00 96.19 119 LYS A C 1
ATOM 942 O O . LYS A 1 119 ? 16.388 4.846 12.902 1.00 96.19 119 LYS A O 1
ATOM 947 N N . ALA A 1 120 ? 16.232 4.010 10.827 1.00 94.44 120 ALA A N 1
ATOM 948 C CA . ALA A 1 120 ? 14.785 4.174 10.717 1.00 94.44 120 ALA A CA 1
ATOM 949 C C . ALA A 1 120 ? 14.032 3.204 11.640 1.00 94.44 120 ALA A C 1
ATOM 951 O O . ALA A 1 120 ? 13.145 3.635 12.374 1.00 94.44 120 ALA A O 1
ATOM 952 N N . VAL A 1 121 ? 14.437 1.932 11.675 1.00 95.31 121 VAL A N 1
ATOM 953 C CA . VAL A 1 121 ? 13.881 0.923 12.587 1.00 95.31 121 VAL A CA 1
ATOM 954 C C . VAL A 1 121 ? 14.092 1.340 14.038 1.00 95.31 121 VAL A C 1
ATOM 956 O O . VAL A 1 121 ? 13.133 1.350 14.808 1.00 95.31 121 VAL A O 1
ATOM 959 N N . LYS A 1 122 ? 15.301 1.789 14.400 1.00 95.94 122 LYS A N 1
ATOM 960 C CA . LYS A 1 122 ? 15.594 2.281 15.750 1.00 95.94 122 LYS A CA 1
ATOM 961 C C . LYS A 1 122 ? 14.676 3.439 16.141 1.00 95.94 122 LYS A C 1
ATOM 963 O O . LYS A 1 122 ? 14.066 3.393 17.200 1.00 95.94 122 LYS A O 1
ATOM 968 N N . LYS A 1 123 ? 14.464 4.413 15.248 1.00 93.69 123 LYS A N 1
ATOM 969 C CA . LYS A 1 123 ? 13.500 5.503 15.484 1.00 93.69 123 LYS A CA 1
ATOM 970 C C . LYS A 1 123 ? 12.076 4.995 15.727 1.00 93.69 123 LYS A C 1
ATOM 972 O O . LYS A 1 123 ? 11.381 5.545 16.579 1.00 93.69 123 LYS A O 1
ATOM 977 N N . ILE A 1 124 ? 11.626 3.978 14.990 1.00 91.25 124 ILE A N 1
ATOM 978 C CA . ILE A 1 124 ? 10.296 3.380 15.186 1.00 91.25 124 ILE A CA 1
ATOM 979 C C . ILE A 1 124 ? 10.222 2.695 16.556 1.00 91.25 124 ILE A C 1
ATOM 981 O O . ILE A 1 124 ? 9.268 2.926 17.297 1.00 91.25 124 ILE A O 1
ATOM 985 N N . MET A 1 125 ? 11.242 1.916 16.925 1.00 92.19 125 MET A N 1
ATOM 986 C CA . MET A 1 125 ? 11.323 1.252 18.230 1.00 92.19 125 MET A CA 1
ATOM 987 C C . MET A 1 125 ? 11.339 2.252 19.391 1.00 92.19 125 MET A C 1
ATOM 989 O O . MET A 1 125 ? 10.599 2.077 20.363 1.00 92.19 125 MET A O 1
ATOM 993 N N . ASP A 1 126 ? 12.123 3.324 19.268 1.00 91.75 126 ASP A N 1
ATOM 994 C CA . ASP A 1 126 ? 12.180 4.413 20.246 1.00 91.75 126 ASP A CA 1
ATOM 995 C C . ASP A 1 126 ? 10.802 5.085 20.373 1.00 91.75 126 ASP A C 1
ATOM 997 O O . ASP A 1 126 ? 10.319 5.334 21.477 1.00 91.75 126 ASP A O 1
ATOM 1001 N N . THR A 1 127 ? 10.112 5.299 19.246 1.00 88.25 127 THR A N 1
ATOM 1002 C CA . THR A 1 127 ? 8.758 5.880 19.216 1.00 88.25 127 THR A CA 1
ATOM 1003 C C . THR A 1 127 ? 7.735 4.977 19.905 1.00 88.25 127 THR A C 1
ATOM 1005 O O . THR A 1 127 ? 6.934 5.455 20.710 1.00 88.25 127 THR A O 1
ATOM 1008 N N . PHE A 1 128 ? 7.757 3.670 19.639 1.00 88.44 128 PHE A N 1
ATOM 1009 C CA . PHE A 1 128 ? 6.873 2.714 20.310 1.00 88.44 128 PHE A CA 1
ATOM 1010 C C . PHE A 1 128 ? 7.161 2.620 21.807 1.00 88.44 128 PHE A C 1
ATOM 1012 O O . PHE A 1 128 ? 6.227 2.530 22.601 1.00 88.44 128 PHE A O 1
ATOM 1019 N N . SER A 1 129 ? 8.429 2.694 22.208 1.00 86.19 129 SER A N 1
ATOM 1020 C CA . SER A 1 129 ? 8.817 2.664 23.620 1.00 86.19 129 SER A CA 1
ATOM 1021 C C . SER A 1 129 ? 8.377 3.928 24.366 1.00 86.19 129 SER A C 1
ATOM 1023 O O . SER A 1 129 ? 7.890 3.828 25.490 1.00 86.19 129 SER A O 1
ATOM 1025 N N . ALA A 1 130 ? 8.492 5.101 23.734 1.00 85.94 130 ALA A N 1
ATOM 1026 C CA . ALA A 1 130 ? 8.179 6.391 24.349 1.00 85.94 130 ALA A CA 1
ATOM 1027 C C . ALA A 1 130 ? 6.688 6.780 24.305 1.00 85.94 130 ALA A C 1
ATOM 1029 O O . ALA A 1 130 ? 6.218 7.490 25.194 1.00 85.94 130 ALA A O 1
ATOM 1030 N N . PHE A 1 131 ? 5.943 6.372 23.270 1.00 81.69 131 PHE A N 1
ATOM 1031 C CA . PHE A 1 131 ? 4.556 6.801 23.061 1.00 81.69 131 PHE A CA 1
ATOM 1032 C C . PHE A 1 131 ? 3.541 5.699 23.361 1.00 81.69 131 PHE A C 1
ATOM 1034 O O . PHE A 1 131 ? 2.842 5.741 24.373 1.00 81.69 131 PHE A O 1
ATOM 1041 N N . LEU A 1 132 ? 3.443 4.718 22.467 1.00 80.81 132 LEU A N 1
ATOM 1042 C CA . LEU A 1 132 ? 2.513 3.606 22.581 1.00 80.81 132 LEU A CA 1
ATOM 1043 C C . LEU A 1 132 ? 3.157 2.366 21.975 1.00 80.81 132 LEU A C 1
ATOM 1045 O O . LEU A 1 132 ? 3.278 2.261 20.758 1.00 80.81 132 LEU A O 1
ATOM 1049 N N . ASN A 1 133 ? 3.530 1.410 22.824 1.00 85.38 133 ASN A N 1
ATOM 1050 C CA . ASN A 1 133 ? 4.078 0.145 22.350 1.00 85.38 133 ASN A CA 1
ATOM 1051 C C . ASN A 1 133 ? 2.921 -0.783 21.944 1.00 85.38 133 ASN A C 1
ATOM 1053 O O . ASN A 1 133 ? 2.175 -1.190 22.840 1.00 85.38 133 ASN A O 1
ATOM 1057 N N . PRO A 1 134 ? 2.716 -1.107 20.654 1.00 82.56 134 PRO A N 1
ATOM 1058 C CA . PRO A 1 134 ? 1.606 -1.956 20.218 1.00 82.56 134 PRO A CA 1
ATOM 1059 C C . PRO A 1 134 ? 1.765 -3.425 20.643 1.00 82.56 134 PRO A C 1
ATOM 1061 O O . PRO A 1 134 ? 0.780 -4.150 20.647 1.00 82.56 134 PRO A O 1
ATOM 1064 N N . PHE A 1 135 ? 2.964 -3.849 21.054 1.00 84.75 135 PHE A N 1
ATOM 1065 C CA . PHE A 1 135 ? 3.286 -5.237 21.400 1.00 84.75 135 PHE A CA 1
ATOM 1066 C C . PHE A 1 135 ? 3.156 -5.558 22.895 1.00 84.75 135 PHE A C 1
ATOM 1068 O O . PHE A 1 135 ? 3.430 -6.680 23.309 1.00 84.75 135 PHE A O 1
ATOM 1075 N N . LYS A 1 136 ? 2.752 -4.596 23.735 1.00 82.56 136 LYS A N 1
ATOM 1076 C CA . LYS A 1 136 ? 2.458 -4.876 25.149 1.00 82.56 136 LYS A CA 1
ATOM 1077 C C . LYS A 1 136 ? 1.098 -5.573 25.274 1.00 82.56 136 LYS A C 1
ATOM 1079 O O . LYS A 1 136 ? 0.065 -4.934 25.079 1.00 82.56 136 LYS A O 1
ATOM 1084 N N . THR A 1 137 ? 1.116 -6.852 25.647 1.00 68.81 137 THR A N 1
ATOM 1085 C CA . THR A 1 137 ? -0.057 -7.748 25.735 1.00 68.81 137 THR A CA 1
ATOM 1086 C C . THR A 1 137 ? -1.042 -7.396 26.858 1.00 68.81 137 THR A C 1
ATOM 1088 O O . THR A 1 137 ? -2.183 -7.837 26.843 1.00 68.81 137 THR A O 1
ATOM 1091 N N . GLU A 1 138 ? -0.659 -6.552 27.818 1.00 75.94 138 GLU A N 1
ATOM 1092 C CA . GLU A 1 138 ? -1.490 -6.210 28.988 1.00 75.94 138 GLU A CA 1
ATOM 1093 C C . GLU A 1 138 ? -2.715 -5.326 28.674 1.00 75.94 138 GLU A C 1
ATOM 1095 O O . GLU A 1 138 ? -3.523 -5.023 29.558 1.00 75.94 138 GLU A O 1
ATOM 1100 N N . ARG A 1 139 ? -2.886 -4.866 27.428 1.00 71.38 139 ARG A N 1
ATOM 1101 C CA . ARG A 1 139 ? -3.995 -3.967 27.085 1.00 71.38 139 ARG A CA 1
ATOM 1102 C C . ARG A 1 139 ? -5.294 -4.733 26.860 1.00 71.38 139 ARG A C 1
ATOM 1104 O O . ARG A 1 139 ? -5.442 -5.457 25.886 1.00 71.38 139 ARG A O 1
ATOM 1111 N N . LYS A 1 140 ? -6.287 -4.445 27.704 1.00 76.50 140 LYS A N 1
ATOM 1112 C CA . LYS A 1 140 ? -7.666 -4.950 27.569 1.00 76.50 140 LYS A CA 1
ATOM 1113 C C . LYS A 1 140 ? -8.498 -4.248 26.482 1.00 76.50 140 LYS A C 1
ATOM 1115 O O . LYS A 1 140 ? -9.605 -4.686 26.203 1.00 76.50 140 LYS A O 1
ATOM 1120 N N . HIS A 1 141 ? -8.022 -3.138 25.909 1.00 80.56 141 HIS A N 1
ATOM 1121 C CA . HIS A 1 141 ? -8.783 -2.328 24.951 1.00 80.56 141 HIS A CA 1
ATOM 1122 C C . HIS A 1 141 ? -7.976 -2.005 23.692 1.00 80.56 141 HIS A C 1
ATOM 1124 O O . HIS A 1 141 ? -6.762 -1.797 23.757 1.00 80.56 141 HIS A O 1
ATOM 1130 N N . LEU A 1 142 ? -8.672 -1.898 22.556 1.00 85.62 142 LEU A N 1
ATOM 1131 C CA . LEU A 1 142 ? -8.083 -1.431 21.303 1.00 85.62 142 LEU A CA 1
ATOM 1132 C C . LEU A 1 142 ? -7.751 0.063 21.390 1.00 85.62 142 LEU A C 1
ATOM 1134 O O . LEU A 1 142 ? -8.528 0.865 21.915 1.00 85.62 142 LEU A O 1
ATOM 1138 N N . ALA A 1 143 ? -6.590 0.437 20.859 1.00 82.94 143 ALA A N 1
ATOM 1139 C CA . ALA A 1 143 ? -6.111 1.812 20.835 1.00 82.94 143 ALA A CA 1
ATOM 1140 C C . ALA A 1 143 ? -5.534 2.162 19.461 1.00 82.94 143 ALA A C 1
ATOM 1142 O O . ALA A 1 143 ? -4.925 1.332 18.785 1.00 82.94 143 ALA A O 1
ATOM 1143 N N . CYS A 1 144 ? -5.712 3.413 19.051 1.00 82.44 144 CYS A N 1
ATOM 1144 C CA . CYS A 1 144 ? -5.115 3.933 17.830 1.00 82.44 144 CYS A CA 1
ATOM 1145 C C . CYS A 1 144 ? -3.602 4.129 18.010 1.00 82.44 144 CYS A C 1
ATOM 1147 O O . CYS A 1 144 ? -3.187 4.871 18.898 1.00 82.44 144 CYS A O 1
ATOM 1149 N N . ILE A 1 145 ? -2.773 3.534 17.145 1.00 81.50 145 ILE A N 1
ATOM 1150 C CA . ILE A 1 145 ? -1.303 3.627 17.258 1.00 81.50 145 ILE A CA 1
ATOM 1151 C C . ILE A 1 145 ? -0.800 5.064 17.068 1.00 81.50 145 ILE A C 1
ATOM 1153 O O . ILE A 1 145 ? 0.152 5.471 17.727 1.00 81.50 145 ILE A O 1
ATOM 1157 N N . SER A 1 146 ? -1.441 5.854 16.204 1.00 77.62 146 SER A N 1
ATOM 1158 C CA . SER A 1 146 ? -0.996 7.221 15.911 1.00 77.62 146 SER A CA 1
ATOM 1159 C C . SER A 1 146 ? -1.443 8.251 16.950 1.00 77.62 146 SER A C 1
ATOM 1161 O O . SER A 1 146 ? -0.732 9.227 17.169 1.00 77.62 146 SER A O 1
ATOM 1163 N N . SER A 1 147 ? -2.602 8.059 17.593 1.00 75.44 147 SER A N 1
ATOM 1164 C CA . SER A 1 147 ? -3.142 9.014 18.575 1.00 75.44 147 SER A CA 1
ATOM 1165 C C . SER A 1 147 ? -3.080 8.536 20.025 1.00 75.44 147 SER A C 1
ATOM 1167 O O . SER A 1 147 ? -3.283 9.342 20.928 1.00 75.44 147 SER A O 1
ATOM 1169 N N . GLY A 1 148 ? -2.821 7.250 20.276 1.00 75.38 148 GLY A N 1
ATOM 1170 C CA . GLY A 1 148 ? -2.889 6.643 21.609 1.00 75.38 148 GLY A CA 1
ATOM 1171 C C . GLY A 1 148 ? -4.309 6.541 22.178 1.00 75.38 148 GLY A C 1
ATOM 1172 O O . GLY A 1 148 ? -4.483 6.100 23.311 1.00 75.38 148 GLY A O 1
ATOM 1173 N N . GLN A 1 149 ? -5.331 6.952 21.423 1.00 75.44 149 GLN A N 1
ATOM 1174 C CA . GLN A 1 149 ? -6.699 7.047 21.916 1.00 75.44 149 GLN A CA 1
ATOM 1175 C C . GLN A 1 149 ? -7.350 5.666 22.009 1.00 75.44 149 GLN A C 1
ATOM 1177 O O . GLN A 1 149 ? -7.298 4.887 21.051 1.00 75.44 149 GLN A O 1
ATOM 1182 N N . LYS A 1 150 ? -8.008 5.397 23.144 1.00 82.00 150 LYS A N 1
ATOM 1183 C CA . LYS A 1 150 ? -8.876 4.230 23.317 1.00 82.00 150 LYS A CA 1
ATOM 1184 C C . LYS A 1 150 ? -10.014 4.287 22.298 1.00 82.00 150 LYS A C 1
ATOM 1186 O O . LYS A 1 150 ? -10.701 5.301 22.170 1.00 82.00 150 LYS A O 1
ATOM 1191 N N . VAL A 1 151 ? -10.197 3.187 21.582 1.00 83.69 151 VAL A N 1
ATOM 1192 C CA . VAL A 1 151 ? -11.296 2.992 20.640 1.00 83.69 151 VAL A CA 1
ATOM 1193 C C . VAL A 1 151 ? -12.571 2.701 21.438 1.00 83.69 151 VAL A C 1
ATOM 1195 O O . VAL A 1 151 ? -12.524 1.993 22.446 1.00 83.69 151 VAL A O 1
ATOM 1198 N N . SER A 1 152 ? -13.699 3.285 21.033 1.00 85.94 152 SER A N 1
ATOM 1199 C CA . SER A 1 152 ? -14.998 2.991 21.643 1.00 85.94 152 SER A CA 1
ATOM 1200 C C . SER A 1 152 ? -15.416 1.546 21.360 1.00 85.94 152 SER A C 1
ATOM 1202 O O . SER A 1 152 ? -15.014 0.969 20.352 1.00 85.94 152 SER A O 1
ATOM 1204 N N . GLU A 1 153 ? -16.197 0.948 22.258 1.00 86.25 153 GLU A N 1
ATOM 1205 C CA . GLU A 1 153 ? -16.540 -0.483 22.196 1.00 86.25 153 GLU A CA 1
ATOM 1206 C C . GLU A 1 153 ? -17.270 -0.861 20.901 1.00 86.25 153 GLU A C 1
ATOM 1208 O O . GLU A 1 153 ? -16.975 -1.892 20.312 1.00 86.25 153 GLU A O 1
ATOM 1213 N N . ASP A 1 154 ? -18.119 0.026 20.379 1.00 86.88 154 ASP A N 1
ATOM 1214 C CA . ASP A 1 154 ? -18.805 -0.157 19.096 1.00 86.88 154 ASP A CA 1
ATOM 1215 C C . ASP A 1 154 ? -17.844 -0.251 17.898 1.00 86.88 154 ASP A C 1
ATOM 1217 O O . ASP A 1 154 ? -18.044 -1.059 16.997 1.00 86.88 154 ASP A O 1
ATOM 1221 N N . ILE A 1 155 ? -16.789 0.565 17.883 1.00 86.62 155 ILE A N 1
ATOM 1222 C CA . ILE A 1 155 ? -15.760 0.532 16.837 1.00 86.62 155 ILE A CA 1
ATOM 1223 C C . ILE A 1 155 ? -14.840 -0.672 17.046 1.00 86.62 155 ILE A C 1
ATOM 1225 O O . ILE A 1 155 ? -14.392 -1.274 16.075 1.00 86.62 155 ILE A O 1
ATOM 1229 N N . ALA A 1 156 ? -14.544 -1.025 18.298 1.00 88.88 156 ALA A N 1
ATOM 1230 C CA . ALA A 1 156 ? -13.727 -2.188 18.614 1.00 88.88 156 ALA A CA 1
ATOM 1231 C C . ALA A 1 156 ? -14.387 -3.480 18.116 1.00 88.88 156 ALA A C 1
ATOM 1233 O O . ALA A 1 156 ? -13.734 -4.277 17.445 1.00 88.88 156 ALA A O 1
ATOM 1234 N N . ASP A 1 157 ? -15.686 -3.632 18.362 1.00 90.25 157 ASP A N 1
ATOM 1235 C CA . ASP A 1 157 ? -16.484 -4.750 17.872 1.00 90.25 157 ASP A CA 1
ATOM 1236 C C . ASP A 1 157 ? -16.482 -4.842 16.342 1.00 90.25 157 ASP A C 1
ATOM 1238 O O . ASP A 1 157 ? -16.239 -5.919 15.794 1.00 90.25 157 ASP A O 1
ATOM 1242 N N . ASP A 1 158 ? -16.693 -3.719 15.646 1.00 89.88 158 ASP A N 1
ATOM 1243 C CA . ASP A 1 158 ? -16.662 -3.665 14.178 1.00 89.88 158 ASP A CA 1
ATOM 1244 C C . ASP A 1 158 ? -15.279 -4.030 13.612 1.00 89.88 158 ASP A C 1
ATOM 1246 O O . ASP A 1 158 ? -15.187 -4.710 12.587 1.00 89.88 158 ASP A O 1
ATOM 1250 N N . LEU A 1 159 ? -14.196 -3.602 14.271 1.00 89.50 159 LEU A N 1
ATOM 1251 C CA . LEU A 1 159 ? -12.824 -3.912 13.860 1.00 89.50 159 LEU A CA 1
ATOM 1252 C C . LEU A 1 159 ? -12.470 -5.385 14.082 1.00 89.50 159 LEU A C 1
ATOM 1254 O O . LEU A 1 159 ? -11.792 -5.965 13.239 1.00 89.50 159 LEU A O 1
ATOM 1258 N N . LEU A 1 160 ? -12.924 -5.988 15.183 1.00 90.06 160 LEU A N 1
ATOM 1259 C CA . LEU A 1 160 ? -12.676 -7.402 15.481 1.00 90.06 160 LEU A CA 1
ATOM 1260 C C . LEU A 1 160 ? -13.494 -8.327 14.573 1.00 90.06 160 LEU A C 1
ATOM 1262 O O . LEU A 1 160 ? -12.991 -9.351 14.124 1.00 90.06 160 LEU A O 1
ATOM 1266 N N . LYS A 1 161 ? -14.735 -7.947 14.249 1.00 91.31 161 LYS A N 1
ATOM 1267 C CA . LYS A 1 161 ? -15.655 -8.745 13.419 1.00 91.31 161 LYS A CA 1
ATOM 1268 C C . LYS A 1 161 ? -15.506 -8.481 11.916 1.00 91.31 161 LYS A C 1
ATOM 1270 O O . LYS A 1 161 ? -16.235 -9.072 11.118 1.00 91.31 161 LYS A O 1
ATOM 1275 N N . VAL A 1 162 ? -14.586 -7.603 11.500 1.00 91.00 162 VAL A N 1
ATOM 1276 C CA . VAL A 1 162 ? -14.432 -7.180 10.095 1.00 91.00 162 VAL A CA 1
ATOM 1277 C C . VAL A 1 162 ? -14.203 -8.360 9.150 1.00 91.00 162 VAL A C 1
ATOM 1279 O O . VAL A 1 162 ? -14.756 -8.386 8.049 1.00 91.00 162 VAL A O 1
ATOM 1282 N N . GLU A 1 163 ? -13.416 -9.345 9.583 1.00 92.38 163 GLU A N 1
ATOM 1283 C CA . GLU A 1 163 ? -13.099 -10.526 8.786 1.00 92.38 163 GLU A CA 1
ATOM 1284 C C . GLU A 1 163 ? -14.329 -11.421 8.618 1.00 92.38 163 GLU A C 1
ATOM 1286 O O . GLU A 1 163 ? -14.672 -11.786 7.493 1.00 92.38 163 GLU A O 1
ATOM 1291 N N . ASP A 1 164 ? -15.044 -11.707 9.707 1.00 93.25 164 ASP A N 1
ATOM 1292 C CA . ASP A 1 164 ? -16.245 -12.545 9.688 1.00 93.25 164 ASP A CA 1
ATOM 1293 C C . ASP A 1 164 ? -17.359 -11.921 8.849 1.00 93.25 164 ASP A C 1
ATOM 1295 O O . ASP A 1 164 ? -18.009 -12.594 8.045 1.00 93.25 164 ASP A O 1
ATOM 1299 N N . VAL A 1 165 ? -17.564 -10.611 8.993 1.00 91.56 165 VAL A N 1
ATOM 1300 C CA . VAL A 1 165 ? -18.529 -9.857 8.187 1.00 91.56 165 VAL A CA 1
ATOM 1301 C C . VAL A 1 165 ? -18.118 -9.857 6.712 1.00 91.56 165 VAL A C 1
ATOM 1303 O O . VAL A 1 165 ? -18.972 -10.014 5.833 1.00 91.56 165 VAL A O 1
ATOM 1306 N N . GLY A 1 166 ? -16.819 -9.738 6.426 1.00 90.19 166 GLY A N 1
ATOM 1307 C CA . GLY A 1 166 ? -16.264 -9.850 5.079 1.00 90.19 166 GLY A CA 1
ATOM 1308 C C . GLY A 1 166 ? -16.505 -11.226 4.453 1.00 90.19 166 GLY A C 1
ATOM 1309 O O . GLY A 1 166 ? -17.000 -11.296 3.328 1.00 90.19 166 GLY A O 1
ATOM 1310 N N . LYS A 1 167 ? -16.237 -12.310 5.193 1.00 91.38 167 LYS A N 1
ATOM 1311 C CA . LYS A 1 167 ? -16.484 -13.698 4.762 1.00 91.38 167 LYS A CA 1
ATOM 1312 C C . LYS A 1 167 ? -17.962 -13.949 4.481 1.00 91.38 167 LYS A C 1
ATOM 1314 O O . LYS A 1 167 ? -18.294 -14.480 3.426 1.00 91.38 167 LYS A O 1
ATOM 1319 N N . LYS A 1 168 ? -18.857 -13.509 5.373 1.00 92.25 168 LYS A N 1
ATOM 1320 C CA . LYS A 1 168 ? -20.313 -13.609 5.164 1.00 92.25 168 LYS A CA 1
ATOM 1321 C C . LYS A 1 168 ? -20.751 -12.883 3.892 1.00 92.25 168 LYS A C 1
ATOM 1323 O O . LYS A 1 168 ? -21.436 -13.471 3.063 1.00 92.25 168 LYS A O 1
ATOM 1328 N N . SER A 1 169 ? -20.281 -11.648 3.705 1.00 89.88 169 SER A N 1
ATOM 1329 C CA . SER A 1 169 ? -20.595 -10.842 2.514 1.00 89.88 169 SER A CA 1
ATOM 1330 C C . SER A 1 169 ? -20.061 -11.479 1.224 1.00 89.88 169 SER A C 1
ATOM 1332 O O . SER A 1 169 ? -20.689 -11.384 0.172 1.00 89.88 169 SER A O 1
ATOM 1334 N N . PHE A 1 170 ? -18.893 -12.125 1.287 1.00 89.75 170 PHE A N 1
ATOM 1335 C CA . PHE A 1 170 ? -18.316 -12.847 0.156 1.00 89.75 170 PHE A CA 1
ATOM 1336 C C . PHE A 1 170 ? -19.113 -14.109 -0.189 1.00 89.75 170 PHE A C 1
ATOM 1338 O O . PHE A 1 170 ? -19.433 -14.315 -1.357 1.00 89.75 170 PHE A O 1
ATOM 1345 N N . ASN A 1 171 ? -19.483 -14.920 0.804 1.00 91.12 171 ASN A N 1
ATOM 1346 C CA . ASN A 1 171 ? -20.272 -16.132 0.578 1.00 91.12 171 ASN A CA 1
ATOM 1347 C C . ASN A 1 171 ? -21.643 -15.797 -0.025 1.00 91.12 171 ASN A C 1
ATOM 1349 O O . ASN A 1 171 ? -22.014 -16.360 -1.050 1.00 91.12 171 ASN A O 1
ATOM 1353 N N . GLU A 1 172 ? -22.329 -14.789 0.523 1.00 91.31 172 GLU A N 1
ATOM 1354 C CA . GLU A 1 172 ? -23.592 -14.292 -0.030 1.00 91.31 172 GLU A CA 1
ATOM 1355 C C . GLU A 1 172 ? -23.430 -13.824 -1.486 1.00 91.31 172 GLU A C 1
ATOM 1357 O O . GLU A 1 172 ? -24.271 -14.111 -2.340 1.00 91.31 172 GLU A O 1
ATOM 1362 N N . PHE A 1 173 ? -22.328 -13.138 -1.808 1.00 90.69 173 PHE A N 1
ATOM 1363 C CA . PHE A 1 173 ? -22.018 -12.738 -3.180 1.00 90.69 173 PHE A CA 1
ATOM 1364 C C . PHE A 1 173 ? -21.844 -13.942 -4.117 1.00 90.69 173 PHE A C 1
ATOM 1366 O O . PHE A 1 173 ? -22.382 -13.931 -5.226 1.00 90.69 173 PHE A O 1
ATOM 1373 N N . VAL A 1 174 ? -21.100 -14.964 -3.689 1.00 89.69 174 VAL A N 1
ATOM 1374 C CA . VAL A 1 174 ? -20.856 -16.176 -4.482 1.00 89.69 174 VAL A CA 1
ATOM 1375 C C . VAL A 1 174 ? -22.164 -16.922 -4.740 1.00 89.69 174 VAL A C 1
ATOM 1377 O O . VAL A 1 174 ? -22.459 -17.243 -5.893 1.00 89.69 174 VAL A O 1
ATOM 1380 N N . ASP A 1 175 ? -22.966 -17.149 -3.704 1.00 91.88 175 ASP A N 1
ATOM 1381 C CA . ASP A 1 175 ? -24.203 -17.919 -3.822 1.00 91.88 175 ASP A CA 1
ATOM 1382 C C . ASP A 1 175 ? -25.227 -17.171 -4.692 1.00 91.88 175 ASP A C 1
ATOM 1384 O O . ASP A 1 175 ? -25.669 -17.685 -5.719 1.00 91.88 175 ASP A O 1
ATOM 1388 N N . THR A 1 176 ? -25.489 -15.893 -4.401 1.00 91.62 176 THR A N 1
ATOM 1389 C CA . THR A 1 176 ? -26.525 -15.121 -5.113 1.00 91.62 176 THR A CA 1
ATOM 1390 C C . THR A 1 176 ? -26.172 -14.748 -6.556 1.00 91.62 176 THR A C 1
ATOM 1392 O O . THR A 1 176 ? -27.072 -14.614 -7.390 1.00 91.62 176 THR A O 1
ATOM 1395 N N . ARG A 1 177 ? -24.889 -14.519 -6.882 1.00 90.44 177 ARG A N 1
ATOM 1396 C CA . ARG A 1 177 ? -24.483 -14.008 -8.211 1.00 90.44 177 ARG A CA 1
ATOM 1397 C C . ARG A 1 177 ? -23.754 -15.016 -9.079 1.00 90.44 177 ARG A C 1
ATOM 1399 O O . ARG A 1 177 ? -23.861 -14.904 -10.299 1.00 90.44 177 ARG A O 1
ATOM 1406 N N . LEU A 1 178 ? -22.989 -15.939 -8.496 1.00 88.12 178 LEU A N 1
ATOM 1407 C CA . LEU A 1 178 ? -22.176 -16.883 -9.270 1.00 88.12 178 LEU A CA 1
ATOM 1408 C C . LEU A 1 178 ? -22.868 -18.240 -9.415 1.00 88.12 178 LEU A C 1
ATOM 1410 O O . LEU A 1 178 ? -22.897 -18.767 -10.527 1.00 88.12 178 LEU A O 1
ATOM 1414 N N . LYS A 1 179 ? -23.448 -18.773 -8.331 1.00 88.06 179 LYS A N 1
ATOM 1415 C CA . LYS A 1 179 ? -24.144 -20.070 -8.342 1.00 88.06 179 LYS A CA 1
ATOM 1416 C C . LYS A 1 179 ? -25.600 -19.934 -8.783 1.00 88.06 179 LYS A C 1
ATOM 1418 O O . LYS A 1 179 ? -25.935 -20.338 -9.894 1.00 88.06 179 LYS A O 1
ATOM 1423 N N . ASP A 1 180 ? -26.429 -19.293 -7.961 1.00 89.88 180 ASP A N 1
ATOM 1424 C CA . ASP A 1 180 ? -27.886 -19.265 -8.146 1.00 89.88 180 ASP A CA 1
ATOM 1425 C C . ASP A 1 180 ? -28.317 -18.244 -9.205 1.00 89.88 180 ASP A C 1
ATOM 1427 O O . ASP A 1 180 ? -29.418 -18.317 -9.748 1.00 89.88 180 ASP A O 1
ATOM 1431 N N . LYS A 1 181 ? -27.444 -17.268 -9.502 1.00 87.06 181 LYS A N 1
ATOM 1432 C CA . LYS A 1 181 ? -27.656 -16.186 -10.485 1.00 87.06 181 LYS A CA 1
ATOM 1433 C C . LYS A 1 181 ? -28.965 -15.406 -10.268 1.00 87.06 181 LYS A C 1
ATOM 1435 O O . LYS A 1 181 ? -29.479 -14.780 -11.195 1.00 87.06 181 LYS A O 1
ATOM 1440 N N . THR A 1 182 ? -29.471 -15.379 -9.033 1.00 89.19 182 THR A N 1
ATOM 1441 C CA . THR A 1 182 ? -30.689 -14.650 -8.637 1.00 89.19 182 THR A CA 1
ATOM 1442 C C . THR A 1 182 ? -30.528 -13.143 -8.802 1.00 89.19 182 THR A C 1
ATOM 1444 O O . THR A 1 182 ? -31.488 -12.427 -9.089 1.00 89.19 182 THR A O 1
ATOM 1447 N N . THR A 1 183 ? -29.299 -12.636 -8.660 1.00 88.50 183 THR A N 1
ATOM 1448 C CA . THR A 1 183 ? -28.981 -11.226 -8.888 1.00 88.50 183 THR A CA 1
ATOM 1449 C C . THR A 1 183 ? -27.971 -11.043 -10.016 1.00 88.50 183 THR A C 1
ATOM 1451 O O . THR A 1 183 ? -26.983 -11.764 -10.136 1.00 88.50 183 THR A O 1
ATOM 1454 N N . ARG A 1 184 ? -28.196 -10.025 -10.861 1.00 88.44 184 ARG A N 1
ATOM 1455 C CA . ARG A 1 184 ? -27.281 -9.694 -11.965 1.00 88.44 184 ARG A CA 1
ATOM 1456 C C . ARG A 1 184 ? -25.896 -9.339 -11.428 1.00 88.44 184 ARG A C 1
ATOM 1458 O O . ARG A 1 184 ? -25.769 -8.481 -10.552 1.00 88.44 184 ARG A O 1
ATOM 1465 N N . PHE A 1 185 ? -24.857 -9.893 -12.047 1.00 86.81 185 PHE A N 1
ATOM 1466 C CA . PHE A 1 185 ? -23.461 -9.664 -11.668 1.00 86.81 185 PHE A CA 1
ATOM 1467 C C . PHE A 1 185 ? -23.096 -8.169 -11.561 1.00 86.81 185 PHE A C 1
ATOM 1469 O O . PHE A 1 185 ? -22.525 -7.718 -10.562 1.00 86.81 185 PHE A O 1
ATOM 1476 N N . HIS A 1 186 ? -23.505 -7.367 -12.550 1.00 86.81 186 HIS A N 1
ATOM 1477 C CA . HIS A 1 186 ? -23.197 -5.935 -12.620 1.00 86.81 186 HIS A CA 1
ATOM 1478 C C . HIS A 1 186 ? -24.019 -5.055 -11.669 1.00 86.81 186 HIS A C 1
ATOM 1480 O O . HIS A 1 186 ? -23.699 -3.874 -11.528 1.00 86.81 186 HIS A O 1
ATOM 1486 N N . LYS A 1 187 ? -25.018 -5.603 -10.960 1.00 88.56 187 LYS A N 1
ATOM 1487 C CA . LYS A 1 187 ? -25.789 -4.836 -9.973 1.00 88.56 187 LYS A CA 1
ATOM 1488 C C . LY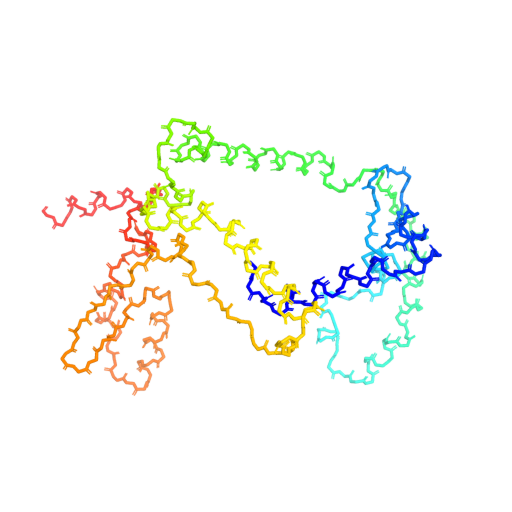S A 1 187 ? -24.839 -4.239 -8.915 1.00 88.56 187 LYS A C 1
ATOM 1490 O O . LYS A 1 187 ? -23.867 -4.912 -8.522 1.00 88.56 187 LYS A O 1
ATOM 1495 N N . PRO A 1 188 ? -25.074 -2.996 -8.450 1.00 86.38 188 PRO A N 1
ATOM 1496 C CA . PRO A 1 188 ? -24.272 -2.389 -7.393 1.00 86.38 188 PRO A CA 1
ATOM 1497 C C . PRO A 1 188 ? -24.134 -3.306 -6.170 1.00 86.38 188 PRO A C 1
ATOM 1499 O O . PRO A 1 188 ? -25.044 -4.069 -5.842 1.00 86.38 188 PRO A O 1
ATOM 1502 N N . LEU A 1 189 ? -22.962 -3.275 -5.535 1.00 85.38 189 LEU A N 1
ATOM 1503 C CA . LEU A 1 189 ? -22.726 -3.944 -4.255 1.00 85.38 189 LEU A CA 1
ATOM 1504 C C . LEU A 1 189 ? -23.013 -2.945 -3.139 1.00 85.38 189 LEU A C 1
ATOM 1506 O O . LEU A 1 189 ? -22.567 -1.799 -3.199 1.00 85.38 189 LEU A O 1
ATOM 1510 N N . THR A 1 190 ? -23.759 -3.370 -2.129 1.00 83.44 190 THR A N 1
ATOM 1511 C CA . THR A 1 190 ? -23.993 -2.566 -0.933 1.00 83.44 190 THR A CA 1
ATOM 1512 C C . THR A 1 190 ? -22.700 -2.478 -0.122 1.00 83.44 190 THR A C 1
ATOM 1514 O O . THR A 1 190 ? -21.914 -3.421 -0.046 1.00 83.44 190 THR A O 1
ATOM 1517 N N . LYS A 1 191 ? -22.412 -1.299 0.435 1.00 82.62 191 LYS A N 1
ATOM 1518 C CA . LYS A 1 191 ? -21.271 -1.104 1.340 1.00 82.62 191 LYS A CA 1
ATOM 1519 C C . LYS A 1 191 ? -21.690 -1.450 2.756 1.00 82.62 191 LYS A C 1
ATOM 1521 O O . LYS A 1 191 ? -22.604 -0.819 3.285 1.00 82.62 191 LYS A O 1
ATOM 1526 N N . THR A 1 192 ? -20.971 -2.372 3.383 1.00 83.50 192 THR A N 1
ATOM 1527 C CA . THR A 1 192 ? -21.072 -2.592 4.822 1.00 83.50 192 THR A CA 1
ATOM 1528 C C . THR A 1 192 ? -20.546 -1.353 5.539 1.00 83.50 192 THR A C 1
ATOM 1530 O O . THR A 1 192 ? -19.395 -0.955 5.355 1.00 83.50 192 THR A O 1
ATOM 1533 N N . LYS A 1 193 ? -21.407 -0.693 6.315 1.00 83.69 193 LYS A N 1
ATOM 1534 C CA . LYS A 1 193 ? -21.084 0.550 7.028 1.00 83.69 193 LYS A CA 1
ATOM 1535 C C . LYS A 1 193 ? -20.406 0.249 8.371 1.00 83.69 193 LYS A C 1
ATOM 1537 O O . LYS A 1 193 ? -20.941 0.610 9.412 1.00 83.69 193 LYS A O 1
ATOM 1542 N N . LEU A 1 194 ? -19.255 -0.422 8.331 1.00 85.69 194 LEU A N 1
ATOM 1543 C CA . LEU A 1 194 ? -18.451 -0.672 9.530 1.00 85.69 194 LEU A CA 1
ATOM 1544 C C . LEU A 1 194 ? -17.774 0.621 9.984 1.00 85.69 194 LEU A C 1
ATOM 1546 O O . LEU A 1 194 ? -17.255 1.391 9.163 1.00 85.69 194 LEU A O 1
ATOM 1550 N N . LYS A 1 195 ? -17.787 0.871 11.289 1.00 85.19 195 LYS A N 1
ATOM 1551 C CA . LYS A 1 195 ? -17.096 2.010 11.881 1.00 85.19 195 LYS A CA 1
ATOM 1552 C C . LYS A 1 195 ? -15.597 1.733 11.917 1.00 85.19 195 LYS A C 1
ATOM 1554 O O . LYS A 1 195 ? -15.142 0.605 12.071 1.00 85.19 195 LYS A O 1
ATOM 1559 N N . THR A 1 196 ? -14.807 2.787 11.759 1.00 84.19 196 THR A N 1
ATOM 1560 C CA . THR A 1 196 ? -13.341 2.701 11.802 1.00 84.19 196 THR A CA 1
ATOM 1561 C C . THR A 1 196 ? -12.800 3.697 12.815 1.00 84.19 196 THR A C 1
ATOM 1563 O O . THR A 1 196 ? -13.516 4.590 13.260 1.00 84.19 196 THR A O 1
ATOM 1566 N N . VAL A 1 197 ? -11.511 3.615 13.146 1.00 75.19 197 VAL A N 1
ATOM 1567 C CA . VAL A 1 197 ? -10.860 4.601 14.030 1.00 75.19 197 VAL A CA 1
ATOM 1568 C C . VAL A 1 197 ? -10.990 6.034 13.483 1.00 75.19 197 VAL A C 1
ATOM 1570 O O . VAL A 1 197 ? -11.099 6.986 14.249 1.00 75.19 197 VAL A O 1
ATOM 1573 N N . GLY A 1 198 ? -11.078 6.203 12.158 1.00 69.88 198 GLY A N 1
ATOM 1574 C CA . GLY A 1 198 ? -11.346 7.500 11.527 1.00 69.88 198 GLY A CA 1
ATOM 1575 C C . GLY A 1 198 ? -12.746 8.062 11.806 1.00 69.88 198 GLY A C 1
ATOM 1576 O O . GLY A 1 198 ? -12.964 9.255 11.634 1.00 69.88 198 GLY A O 1
ATOM 1577 N N . SER A 1 199 ? -13.687 7.239 12.269 1.00 67.88 199 SER A N 1
ATOM 1578 C CA . SER A 1 199 ? -15.024 7.668 12.694 1.00 67.88 199 SER A CA 1
ATOM 1579 C C . SER A 1 199 ? -15.020 8.366 14.063 1.00 67.88 199 SER A C 1
ATOM 1581 O O . SER A 1 199 ? -16.019 8.985 14.423 1.00 67.88 199 SER A O 1
ATOM 1583 N N . VAL A 1 200 ? -13.913 8.290 14.819 1.00 61.19 200 VAL A N 1
ATOM 1584 C CA . VAL A 1 200 ? -13.765 8.890 16.160 1.00 61.19 200 VAL A CA 1
ATOM 1585 C C . VAL A 1 200 ? -13.607 10.413 16.108 1.00 61.19 200 VAL A C 1
ATOM 1587 O O . VAL A 1 200 ? -13.942 11.088 17.082 1.00 61.19 200 VAL A O 1
ATOM 1590 N N . SER A 1 201 ? -13.154 10.988 14.985 1.00 55.47 201 SER A N 1
ATOM 1591 C CA . SER A 1 201 ? -13.067 12.444 14.818 1.00 55.47 201 SER A CA 1
ATOM 1592 C C . SER A 1 201 ? -14.467 13.047 14.662 1.00 55.47 201 SER A C 1
ATOM 1594 O O . SER A 1 201 ? -14.958 13.333 13.569 1.00 55.47 201 SER A O 1
ATOM 1596 N N . LYS A 1 202 ? -15.154 13.232 15.792 1.00 52.06 202 LYS A N 1
ATOM 1597 C CA . LYS A 1 202 ? -16.410 13.975 15.845 1.00 52.06 202 LYS A CA 1
ATOM 1598 C C . LYS A 1 202 ? -16.133 15.404 15.378 1.00 52.06 202 LYS A C 1
ATOM 1600 O O . LYS A 1 202 ? -15.484 16.174 16.075 1.00 52.06 202 LYS A O 1
ATOM 1605 N N . SER A 1 203 ? -16.649 15.769 14.206 1.00 49.25 203 SER A N 1
ATOM 1606 C CA . SER A 1 203 ? -16.878 17.175 13.878 1.00 49.25 203 SER A CA 1
ATOM 1607 C C . SER A 1 203 ? -17.896 17.716 14.880 1.00 49.25 203 SER A C 1
ATOM 1609 O O . SER A 1 203 ? -19.005 17.173 14.958 1.00 49.25 203 SER A O 1
ATOM 1611 N N . THR A 1 204 ? -17.552 18.754 15.635 1.00 43.56 204 THR A N 1
ATOM 1612 C CA . THR A 1 204 ? -18.507 19.436 16.512 1.00 43.56 204 THR A CA 1
ATOM 1613 C C . THR A 1 204 ? -19.624 20.017 15.646 1.00 43.56 204 THR A C 1
ATOM 1615 O O . THR A 1 204 ? -19.380 20.844 14.769 1.00 43.56 204 THR A O 1
ATOM 1618 N N . GLN A 1 205 ? -20.852 19.532 15.833 1.00 40.09 205 GLN A N 1
ATOM 1619 C CA . GLN A 1 205 ? -22.028 20.092 15.172 1.00 40.09 205 GLN A CA 1
ATOM 1620 C C . GLN A 1 205 ? -22.569 21.215 16.051 1.00 40.09 205 GLN A C 1
ATOM 1622 O O . GLN A 1 205 ? -23.085 20.946 17.134 1.00 40.09 205 GLN A O 1
ATOM 1627 N N . ILE A 1 206 ? -22.459 22.461 15.593 1.00 41.41 206 ILE A N 1
ATOM 1628 C CA . ILE A 1 206 ? -23.175 23.579 16.208 1.00 41.41 206 ILE A CA 1
ATOM 1629 C C . ILE A 1 206 ? -24.518 23.686 15.484 1.00 41.41 206 ILE A C 1
ATOM 1631 O O . ILE A 1 206 ? -24.571 23.818 14.260 1.00 41.41 206 ILE A O 1
ATOM 1635 N N . LYS A 1 207 ? -25.617 23.586 16.234 1.00 37.75 207 LYS A N 1
ATOM 1636 C CA . LYS A 1 207 ? -26.953 23.866 15.703 1.00 37.75 207 LYS A CA 1
ATOM 1637 C C . LYS A 1 207 ? -27.114 25.384 15.632 1.00 37.75 207 LYS A C 1
ATOM 1639 O O . LYS A 1 207 ? -27.137 26.031 16.672 1.00 37.75 207 LYS A O 1
ATOM 1644 N N . SER A 1 208 ? -27.228 25.941 14.430 1.00 39.38 208 SER A N 1
ATOM 1645 C CA . SER A 1 208 ? -27.739 27.302 14.240 1.00 39.38 208 SER A CA 1
ATOM 1646 C C . SER A 1 208 ? -29.190 27.226 13.765 1.00 39.38 208 SER A C 1
ATOM 1648 O O . SER A 1 208 ? -29.563 26.258 13.100 1.00 39.38 208 SER A O 1
ATOM 1650 N N . ALA A 1 209 ? -30.009 28.225 14.104 1.00 48.56 209 ALA A N 1
ATOM 1651 C CA . ALA A 1 209 ? -31.477 28.205 14.015 1.00 48.56 209 ALA A CA 1
ATOM 1652 C C . ALA A 1 209 ? -32.072 27.878 12.626 1.00 48.56 209 ALA A C 1
ATOM 1654 O O . ALA A 1 209 ? -33.269 27.623 12.529 1.00 48.56 209 ALA A O 1
ATOM 1655 N N . LYS A 1 210 ? -31.267 27.862 11.553 1.00 47.81 210 LYS A N 1
ATOM 1656 C CA . LYS A 1 210 ? -31.710 27.478 10.202 1.00 47.81 210 LYS A CA 1
ATOM 1657 C C . LYS A 1 210 ? -30.869 26.402 9.507 1.00 47.81 210 LYS A C 1
ATOM 1659 O O . LYS A 1 210 ? -31.360 25.848 8.538 1.00 47.81 210 LYS A O 1
ATOM 1664 N N . ASN A 1 211 ? -29.656 26.072 9.970 1.00 37.72 211 ASN A N 1
ATOM 1665 C CA . ASN A 1 211 ? -28.788 25.079 9.315 1.00 37.72 211 ASN A CA 1
ATOM 1666 C C . ASN A 1 211 ? -27.801 24.426 10.300 1.00 37.72 211 ASN A C 1
ATOM 1668 O O . ASN A 1 211 ? -27.193 25.098 11.136 1.00 37.72 211 ASN A O 1
ATOM 1672 N N . VAL A 1 212 ? -27.591 23.112 10.158 1.00 41.62 212 VAL A N 1
ATOM 1673 C CA . VAL A 1 212 ? -26.522 22.377 10.855 1.00 41.62 212 VAL A CA 1
ATOM 1674 C C . VAL A 1 212 ? -25.240 22.506 10.036 1.00 41.62 212 VAL A C 1
ATOM 1676 O O . VAL A 1 212 ? -25.041 21.780 9.062 1.00 41.62 212 VAL A O 1
ATOM 1679 N N . VAL A 1 213 ? -24.361 23.431 10.420 1.00 43.94 213 VAL A N 1
ATOM 1680 C CA . VAL A 1 213 ? -23.051 23.584 9.774 1.00 43.94 213 VAL A CA 1
ATOM 1681 C C . VAL A 1 213 ? -22.058 22.659 10.474 1.00 43.94 213 VAL A C 1
ATOM 1683 O O . VAL A 1 213 ? -21.740 22.830 11.651 1.00 43.94 213 VAL A O 1
ATOM 1686 N N . LYS A 1 214 ? -21.569 21.639 9.759 1.00 42.81 214 LYS A N 1
ATOM 1687 C CA . LYS A 1 214 ? -20.443 20.821 10.228 1.00 42.81 214 LYS A CA 1
ATOM 1688 C C . LYS A 1 214 ? -19.167 21.646 10.087 1.00 42.81 214 LYS A C 1
ATOM 1690 O O . LYS A 1 214 ? -18.661 21.783 8.977 1.00 42.81 214 LYS A O 1
ATOM 1695 N N . ILE A 1 215 ? -18.622 22.147 11.194 1.00 47.00 215 ILE A N 1
ATOM 1696 C CA . ILE A 1 215 ? -17.277 22.730 11.187 1.00 47.00 215 ILE A CA 1
ATOM 1697 C C . ILE A 1 215 ? -16.296 21.562 11.158 1.00 47.00 215 ILE A C 1
ATOM 1699 O O . ILE A 1 215 ? -15.994 20.928 12.171 1.00 47.00 215 ILE A O 1
ATOM 1703 N N . LYS A 1 216 ? -15.857 21.211 9.952 1.00 49.91 216 LYS A N 1
ATOM 1704 C CA . LYS A 1 216 ? -14.706 20.337 9.773 1.00 49.91 216 LYS A CA 1
ATOM 1705 C C . LYS A 1 216 ? -13.470 21.200 9.970 1.00 49.91 216 LYS A C 1
ATOM 1707 O O . LYS A 1 216 ? -13.378 22.293 9.424 1.00 49.91 216 LYS A O 1
ATOM 1712 N N . ALA A 1 217 ? -12.526 20.713 10.759 1.00 54.16 217 ALA A N 1
ATOM 1713 C CA . ALA A 1 217 ? -11.267 21.401 10.946 1.00 54.16 217 ALA A CA 1
ATOM 1714 C C . ALA A 1 217 ? -10.480 21.303 9.618 1.00 54.16 217 ALA A C 1
ATOM 1716 O O . ALA A 1 217 ? -9.879 20.274 9.300 1.00 54.16 217 ALA A O 1
ATOM 1717 N N . GLU A 1 218 ? -10.586 22.335 8.783 1.00 57.84 218 GLU A N 1
ATOM 1718 C CA . GLU A 1 218 ? -9.990 22.386 7.450 1.00 57.84 218 GLU A CA 1
ATOM 1719 C C . GLU A 1 218 ? -8.713 23.231 7.472 1.00 57.84 218 GLU A C 1
ATOM 1721 O O . GLU A 1 218 ? -8.707 24.388 7.885 1.00 57.84 218 GLU A O 1
ATOM 1726 N N . ARG A 1 219 ? -7.603 22.656 6.991 1.00 60.75 219 ARG A N 1
ATOM 1727 C CA . ARG A 1 219 ? -6.309 23.357 6.889 1.00 60.75 219 ARG A CA 1
ATOM 1728 C C . ARG A 1 219 ? -6.373 24.568 5.947 1.00 60.75 219 ARG A C 1
ATOM 1730 O O . ARG A 1 219 ? -5.556 25.474 6.059 1.00 60.75 219 ARG A O 1
ATOM 1737 N N . ASN A 1 220 ? -7.345 24.576 5.037 1.00 70.00 220 ASN A N 1
ATOM 1738 C CA . ASN A 1 220 ? -7.441 25.542 3.948 1.00 70.00 220 ASN A CA 1
ATOM 1739 C C . ASN A 1 220 ? -8.390 26.714 4.254 1.00 70.00 220 ASN A C 1
ATOM 1741 O O . ASN A 1 220 ? -8.559 27.566 3.388 1.00 70.00 220 ASN A O 1
ATOM 1745 N N . ILE A 1 221 ? -8.973 26.790 5.462 1.00 76.44 221 ILE A N 1
ATOM 1746 C CA . ILE A 1 221 ? -9.937 27.844 5.846 1.00 76.44 221 ILE A CA 1
ATOM 1747 C C . ILE A 1 221 ? -9.340 29.238 5.657 1.00 76.44 221 ILE A C 1
ATOM 1749 O O . ILE A 1 221 ? -9.993 30.116 5.107 1.00 76.44 221 ILE A O 1
ATOM 1753 N N . PHE A 1 222 ? -8.077 29.435 6.046 1.00 76.94 222 PHE A N 1
ATOM 1754 C CA . PHE A 1 222 ? -7.399 30.718 5.851 1.00 76.94 222 PHE A CA 1
ATOM 1755 C C . PHE A 1 222 ? -7.277 31.090 4.367 1.00 76.94 222 PHE A C 1
ATOM 1757 O O . PHE A 1 222 ? -7.536 32.227 3.992 1.00 76.94 222 PHE A O 1
ATOM 1764 N N . GLY A 1 223 ? -6.937 30.120 3.511 1.00 79.50 223 GLY A N 1
ATOM 1765 C CA . GLY A 1 223 ? -6.861 30.339 2.065 1.00 79.50 223 GLY A CA 1
ATOM 1766 C C . GLY A 1 223 ? -8.224 30.672 1.455 1.00 79.50 223 GLY A C 1
ATOM 1767 O O . GLY A 1 223 ? -8.317 31.581 0.640 1.00 79.50 223 GLY A O 1
ATOM 1768 N N . GLN A 1 224 ? -9.289 29.992 1.889 1.00 83.25 224 GLN A N 1
ATOM 1769 C CA . GLN A 1 224 ? -10.657 30.298 1.459 1.00 83.25 224 GLN A CA 1
ATOM 1770 C C . GLN A 1 224 ? -11.101 31.693 1.917 1.00 83.25 224 GLN A C 1
ATOM 1772 O O . GLN A 1 224 ? -11.665 32.431 1.119 1.00 83.25 224 GLN A O 1
ATOM 1777 N N . LEU A 1 225 ? -10.811 32.080 3.164 1.00 83.62 225 LEU A N 1
ATOM 1778 C CA . LEU A 1 225 ? -11.109 33.417 3.689 1.00 83.62 225 LEU A CA 1
ATOM 1779 C C . LEU A 1 225 ? -10.363 34.511 2.930 1.00 83.62 225 LEU A C 1
ATOM 1781 O O . LEU A 1 225 ? -10.942 35.553 2.655 1.00 83.62 225 LEU A O 1
ATOM 1785 N N . LEU A 1 226 ? -9.110 34.260 2.549 1.00 83.56 226 LEU A N 1
ATOM 1786 C CA . LEU A 1 226 ? -8.326 35.201 1.760 1.00 83.56 226 LEU A CA 1
ATOM 1787 C C . LEU A 1 226 ? -8.919 35.391 0.357 1.00 83.56 226 LEU A C 1
ATOM 1789 O O . LEU A 1 226 ? -9.036 36.523 -0.095 1.00 83.56 226 LEU A O 1
ATOM 1793 N N . VAL A 1 227 ? -9.367 34.318 -0.300 1.00 86.88 227 VAL A N 1
ATOM 1794 C CA . VAL A 1 227 ? -10.076 34.420 -1.589 1.00 86.88 227 VAL A CA 1
ATOM 1795 C C . VAL A 1 227 ? -11.407 35.157 -1.419 1.00 86.88 227 VAL A C 1
ATOM 1797 O O . VAL A 1 227 ? -11.690 36.092 -2.158 1.00 86.88 227 VAL A O 1
ATOM 1800 N N . LEU A 1 228 ? -12.193 34.807 -0.398 1.00 85.50 228 LEU A N 1
ATOM 1801 C CA . LEU A 1 228 ? -13.468 35.467 -0.119 1.00 85.50 228 LEU A CA 1
ATOM 1802 C C . LEU A 1 228 ? -13.296 36.941 0.259 1.00 85.50 228 LEU A C 1
ATOM 1804 O O . LEU A 1 228 ? -14.163 37.732 -0.075 1.00 85.50 228 LEU A O 1
ATOM 1808 N N . SER A 1 229 ? -12.190 37.336 0.894 1.00 87.06 229 SER A N 1
ATOM 1809 C CA . SER A 1 229 ? -11.917 38.744 1.219 1.00 87.06 229 SER A CA 1
ATOM 1810 C C . SER A 1 229 ? -11.713 39.636 -0.011 1.00 87.06 229 SER A C 1
ATOM 1812 O O . SER A 1 229 ? -11.753 40.857 0.104 1.00 87.06 229 SER A O 1
ATOM 1814 N N . GLN A 1 230 ? -11.498 39.042 -1.192 1.00 86.12 230 GLN A N 1
ATOM 1815 C CA . GLN A 1 230 ? -11.414 39.786 -2.452 1.00 86.12 230 GLN A CA 1
ATOM 1816 C C . GLN A 1 230 ? -12.801 40.175 -2.977 1.00 86.12 230 GLN A C 1
ATOM 1818 O O . GLN A 1 230 ? -12.945 41.222 -3.600 1.00 86.12 230 GLN A O 1
ATOM 1823 N N . GLU A 1 231 ? -13.815 39.346 -2.722 1.00 88.75 231 GLU A N 1
ATOM 1824 C CA . GLU A 1 231 ? -15.197 39.577 -3.165 1.00 88.75 231 GLU A CA 1
ATOM 1825 C C . GLU A 1 231 ? -16.073 40.187 -2.061 1.00 88.75 231 GLU A C 1
ATOM 1827 O O . GLU A 1 231 ? -16.980 40.975 -2.328 1.00 88.75 231 GLU A O 1
ATOM 1832 N N . TYR A 1 232 ? -15.790 39.848 -0.806 1.00 85.56 232 TYR A N 1
ATOM 1833 C CA . TYR A 1 232 ? -16.508 40.292 0.381 1.00 85.56 232 TYR A CA 1
ATOM 1834 C C . TYR A 1 232 ? -15.592 41.163 1.242 1.00 85.56 232 TYR A C 1
ATOM 1836 O O . TYR A 1 232 ? -14.422 40.846 1.421 1.00 85.56 232 TYR A O 1
ATOM 1844 N N . GLN A 1 233 ? -16.131 42.230 1.839 1.00 83.56 233 GLN A N 1
ATOM 1845 C CA . GLN A 1 233 ? -15.408 43.118 2.765 1.00 83.56 233 GLN A CA 1
ATOM 1846 C C . GLN A 1 233 ? -15.125 42.416 4.109 1.00 83.56 233 GLN A C 1
ATOM 1848 O O . GLN A 1 233 ? -15.728 42.719 5.139 1.00 83.56 233 GLN A O 1
ATOM 1853 N N . ILE A 1 234 ? -14.244 41.416 4.085 1.00 85.00 234 ILE A N 1
ATOM 1854 C CA . ILE A 1 234 ? -13.813 40.647 5.251 1.00 85.00 234 ILE A CA 1
ATOM 1855 C C . ILE A 1 234 ? -12.536 41.283 5.793 1.00 85.00 234 ILE A C 1
ATOM 1857 O O . ILE A 1 234 ? -11.497 41.281 5.137 1.00 85.00 234 ILE A O 1
ATOM 1861 N N . ASP A 1 235 ? -12.603 41.779 7.025 1.00 86.81 235 ASP A N 1
ATOM 1862 C CA . ASP A 1 235 ? -11.443 42.312 7.735 1.00 86.81 235 ASP A CA 1
ATOM 1863 C C . ASP A 1 235 ? -10.489 41.176 8.147 1.00 86.81 235 ASP A C 1
ATOM 1865 O O . ASP A 1 235 ? -10.659 40.512 9.178 1.00 86.81 235 ASP A O 1
ATOM 1869 N N . MET A 1 236 ? -9.465 40.959 7.323 1.00 83.56 236 MET A N 1
ATOM 1870 C CA . MET A 1 236 ? -8.448 39.932 7.548 1.00 83.56 236 MET A CA 1
ATOM 1871 C C . MET A 1 236 ? -7.572 40.207 8.779 1.00 83.56 236 MET A C 1
ATOM 1873 O O . MET A 1 236 ? -7.035 39.261 9.368 1.00 83.56 236 MET A O 1
ATOM 1877 N N . GLU A 1 237 ? -7.450 41.465 9.211 1.00 84.44 237 GLU A N 1
ATOM 1878 C CA . GLU A 1 237 ? -6.720 41.823 10.428 1.00 84.44 237 GLU A CA 1
ATOM 1879 C C . GLU A 1 237 ? -7.471 41.305 11.656 1.00 84.44 237 GLU A C 1
ATOM 1881 O O . GLU A 1 237 ? -6.888 40.670 12.538 1.00 84.44 237 GLU A O 1
ATOM 1886 N N . LYS A 1 238 ? -8.793 41.494 11.682 1.00 83.06 238 LYS A N 1
ATOM 1887 C CA . LYS A 1 238 ? -9.656 40.949 12.733 1.00 83.06 238 LYS A CA 1
ATOM 1888 C C . LYS A 1 238 ? -9.711 39.425 12.702 1.00 83.06 238 LYS A C 1
ATOM 1890 O O . LYS A 1 238 ? -9.611 38.801 13.754 1.00 83.06 238 LYS A O 1
ATOM 1895 N N . VAL A 1 239 ? -9.820 38.815 11.522 1.00 81.75 239 VAL A N 1
ATOM 1896 C CA . VAL A 1 239 ? -9.818 37.348 11.351 1.00 81.75 239 VAL A CA 1
ATOM 1897 C C . VAL A 1 239 ? -8.538 36.723 11.914 1.00 81.75 239 VAL A C 1
ATOM 1899 O O . VAL A 1 239 ? -8.602 35.696 12.585 1.00 81.75 239 VAL A O 1
ATOM 1902 N N . SER A 1 240 ? -7.386 37.367 11.716 1.00 75.88 240 SER A N 1
ATOM 1903 C CA . SER A 1 240 ? -6.086 36.866 12.186 1.00 75.88 240 SER A CA 1
ATOM 1904 C C . SER A 1 240 ? -5.892 36.960 13.706 1.00 75.88 240 SER A C 1
ATOM 1906 O O . SER A 1 240 ? -5.004 36.301 14.247 1.00 75.88 240 SER A O 1
ATOM 1908 N N . LYS A 1 241 ? -6.722 37.744 14.410 1.00 78.75 241 LYS A N 1
ATOM 1909 C CA . LYS A 1 241 ? -6.695 37.872 15.879 1.00 78.75 241 LYS A CA 1
ATOM 1910 C C . LYS A 1 241 ? -7.367 36.695 16.592 1.00 78.75 241 LYS A C 1
ATOM 1912 O O . LYS A 1 241 ? -7.124 36.495 17.779 1.00 78.75 241 LYS A O 1
ATOM 1917 N N . TYR A 1 242 ? -8.187 35.910 15.891 1.00 75.44 242 TYR A N 1
ATOM 1918 C CA . TYR A 1 242 ? -8.949 34.810 16.480 1.00 75.44 242 TYR A CA 1
ATOM 1919 C C . TYR A 1 242 ? -8.579 33.457 15.858 1.00 75.44 242 TYR A C 1
ATOM 1921 O O . TYR A 1 242 ? -8.263 33.369 14.670 1.00 75.44 242 TYR A O 1
ATOM 1929 N N . PRO A 1 243 ? -8.631 32.359 16.632 1.00 68.19 243 PRO A N 1
ATOM 1930 C CA . PRO A 1 243 ? -8.389 31.031 16.090 1.00 68.19 243 PRO A CA 1
ATOM 1931 C C . PRO A 1 243 ? -9.502 30.638 15.107 1.00 68.19 243 PRO A C 1
ATOM 1933 O O . PRO A 1 243 ? -10.670 30.537 15.467 1.00 68.19 243 PRO A O 1
ATOM 1936 N N . LEU A 1 244 ? -9.124 30.346 13.860 1.00 72.50 244 LEU A N 1
ATOM 1937 C CA . LEU A 1 244 ? -10.045 29.939 12.779 1.00 72.50 244 LEU A CA 1
ATOM 1938 C C . LEU A 1 244 ? -10.559 28.498 12.899 1.00 72.50 244 LEU A C 1
ATOM 1940 O O . LEU A 1 244 ? -11.308 28.013 12.056 1.00 72.50 244 LEU A O 1
ATOM 1944 N N . SER A 1 245 ? -10.110 27.786 13.924 1.00 65.19 245 SER A N 1
ATOM 1945 C CA . SER A 1 245 ? -10.440 26.397 14.197 1.00 65.19 245 SER A CA 1
ATOM 1946 C C . SER A 1 245 ? -10.782 26.274 15.673 1.00 65.19 245 SER A C 1
ATOM 1948 O O . SER A 1 245 ? -10.168 26.932 16.510 1.00 65.19 245 SER A O 1
ATOM 1950 N N . SER A 1 246 ? -11.703 25.367 16.004 1.00 59.69 246 SER A N 1
ATOM 1951 C CA . SER A 1 246 ? -12.018 25.002 17.393 1.00 59.69 246 SER A CA 1
ATOM 1952 C C . SER A 1 246 ? -10.823 24.400 18.142 1.00 59.69 246 SER A C 1
ATOM 1954 O O . SER A 1 246 ? -10.890 24.173 19.345 1.00 59.69 246 SER A O 1
ATOM 1956 N N . VAL A 1 247 ? -9.748 24.087 17.417 1.00 59.47 247 VAL A N 1
ATOM 1957 C CA . VAL A 1 247 ? -8.523 23.476 17.915 1.00 59.47 247 VAL A CA 1
ATOM 1958 C C . VAL A 1 247 ? -7.321 24.212 17.316 1.00 59.47 247 VAL A C 1
ATOM 1960 O O . VAL A 1 247 ? -7.220 24.351 16.093 1.00 59.47 247 VAL A O 1
ATOM 1963 N N . LEU A 1 248 ? -6.387 24.649 18.167 1.00 63.28 248 LEU A N 1
ATOM 1964 C CA . LEU A 1 248 ? -5.120 25.259 17.754 1.00 63.28 248 LEU A CA 1
ATOM 1965 C C . LEU A 1 248 ? -4.198 24.197 17.146 1.00 63.28 248 LEU A C 1
ATOM 1967 O O . LEU A 1 248 ? -3.448 23.530 17.849 1.00 63.28 248 LEU A O 1
ATOM 1971 N N . TRP A 1 249 ? -4.215 24.063 15.824 1.00 62.16 249 TRP A N 1
ATOM 1972 C CA . TRP A 1 249 ? -3.411 23.090 15.074 1.00 62.16 249 TRP A CA 1
ATOM 1973 C C . TRP A 1 249 ? -1.907 23.029 15.395 1.00 62.16 249 TRP A C 1
ATOM 1975 O O . TRP A 1 249 ? -1.346 21.935 15.344 1.00 62.16 249 TRP A O 1
ATOM 1985 N N . PRO A 1 250 ? -1.217 24.138 15.735 1.00 62.59 250 PRO A N 1
ATOM 1986 C CA . PRO A 1 250 ? 0.189 24.068 16.139 1.00 62.59 250 PRO A CA 1
ATOM 1987 C C . PRO A 1 250 ? 0.409 23.373 17.489 1.00 62.59 250 PRO A C 1
ATOM 1989 O O . PRO A 1 250 ? 1.518 22.914 17.762 1.00 62.59 250 PRO A O 1
ATOM 1992 N N . LEU A 1 251 ? -0.627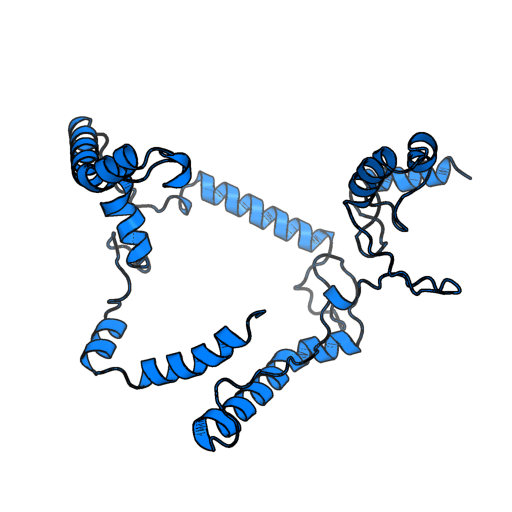 23.330 18.328 1.00 60.59 251 LEU A N 1
ATOM 1993 C CA . LEU A 1 251 ? -0.583 22.846 19.707 1.00 60.59 251 LEU A CA 1
ATOM 1994 C C . LEU A 1 251 ? -1.407 21.573 19.906 1.00 60.59 251 LEU A C 1
ATOM 1996 O O . LEU A 1 251 ? -1.203 20.884 20.900 1.00 60.59 251 LEU A O 1
ATOM 2000 N N . SER A 1 252 ? -2.273 21.222 18.954 1.00 59.06 252 SER A N 1
ATOM 2001 C CA . SER A 1 252 ? -3.249 20.155 19.118 1.00 59.06 252 SER A CA 1
ATOM 2002 C C . SER A 1 252 ? -3.443 19.297 17.863 1.00 59.06 252 SER A C 1
ATOM 2004 O O . SER A 1 252 ? -3.373 19.750 16.723 1.00 59.06 252 SER A O 1
ATOM 2006 N N . SER A 1 253 ? -3.696 18.015 18.104 1.00 57.53 253 SER A N 1
ATOM 2007 C CA . SER A 1 253 ? -4.053 16.977 17.141 1.00 57.53 253 SER A CA 1
ATOM 2008 C C . SER A 1 253 ? -5.392 17.284 16.452 1.00 57.53 253 SER A C 1
ATOM 2010 O O . SER A 1 253 ? -6.240 17.949 17.050 1.00 57.53 253 SER A O 1
ATOM 2012 N N . PRO A 1 254 ? -5.657 16.723 15.251 1.00 52.78 254 PRO A N 1
ATOM 2013 C CA . PRO A 1 254 ? -6.981 16.760 14.616 1.00 52.78 254 PRO A CA 1
ATOM 2014 C C . PRO A 1 254 ? -8.150 16.304 15.502 1.00 52.78 254 PRO A C 1
ATOM 2016 O O . PRO A 1 254 ? -9.297 16.617 15.200 1.00 52.78 254 PRO A O 1
ATOM 2019 N N . GLY A 1 255 ? -7.871 15.554 16.574 1.00 50.94 255 GLY A N 1
ATOM 2020 C CA . GLY A 1 255 ? -8.852 15.141 17.580 1.00 50.94 255 GLY A CA 1
ATOM 2021 C C . GLY A 1 255 ? -8.978 16.067 18.798 1.00 50.94 255 GLY A C 1
ATOM 2022 O O . GLY A 1 255 ? -9.647 15.688 19.751 1.00 50.94 255 GLY A O 1
ATOM 2023 N N . GLY A 1 256 ? -8.320 17.232 18.820 1.00 54.12 256 GLY A N 1
ATOM 2024 C CA . GLY A 1 256 ? -8.392 18.202 19.925 1.00 54.12 256 GLY A CA 1
ATOM 2025 C C . GLY A 1 256 ? -7.406 17.987 21.081 1.00 54.12 256 GLY A C 1
ATOM 2026 O O . GLY A 1 256 ? -7.377 18.793 22.003 1.00 54.12 256 GLY A O 1
ATOM 2027 N N . LEU A 1 257 ? -6.577 16.941 21.041 1.00 55.19 257 LEU A N 1
ATOM 2028 C CA . LEU A 1 257 ? -5.594 16.628 22.092 1.00 55.19 257 LEU A CA 1
ATOM 2029 C C . LEU A 1 257 ? -4.290 17.414 21.924 1.00 55.19 257 LEU A C 1
ATOM 2031 O O . LEU A 1 257 ? -3.848 17.586 20.796 1.00 55.19 257 LEU A O 1
ATOM 2035 N N . SER A 1 258 ? -3.621 17.790 23.017 1.00 55.47 258 SER A N 1
ATOM 2036 C CA . SER A 1 258 ? -2.315 18.471 22.969 1.00 55.47 258 SER A CA 1
ATOM 2037 C C . SER A 1 258 ? -1.224 17.609 22.301 1.00 55.47 258 SER A C 1
ATOM 2039 O O . SER A 1 258 ? -1.075 16.418 22.595 1.00 55.47 258 SER A O 1
ATOM 2041 N N . LEU A 1 259 ? -0.459 18.194 21.376 1.00 58.59 259 LEU A N 1
ATOM 2042 C CA . LEU A 1 259 ? 0.644 17.538 20.665 1.00 58.59 259 LEU A CA 1
ATOM 2043 C C . LEU A 1 259 ? 1.881 17.465 21.562 1.00 58.59 259 LEU A C 1
ATOM 2045 O O . LEU A 1 259 ? 2.475 18.493 21.825 1.00 58.59 259 LEU A O 1
ATOM 2049 N N . LYS A 1 260 ? 2.398 16.285 21.919 1.00 57.06 260 LYS A N 1
ATOM 2050 C CA . LYS A 1 260 ? 3.622 16.139 22.751 1.00 57.06 260 LYS A CA 1
ATOM 2051 C C . LYS A 1 260 ? 4.949 16.519 22.052 1.00 57.06 260 LYS A C 1
ATOM 2053 O O . LYS A 1 260 ? 5.987 15.911 22.295 1.00 57.06 260 LYS A O 1
ATOM 2058 N N . THR A 1 261 ? 4.937 17.485 21.139 1.00 60.94 261 THR A N 1
ATOM 2059 C CA . THR A 1 261 ? 6.154 18.023 20.511 1.00 60.94 261 THR A CA 1
ATOM 2060 C C . THR A 1 261 ? 6.784 19.091 21.409 1.00 60.94 261 THR A C 1
ATOM 2062 O O . THR A 1 261 ? 6.111 19.641 22.277 1.00 60.94 261 THR A O 1
ATOM 2065 N N . ASN A 1 262 ? 8.052 19.464 21.179 1.00 59.25 262 ASN A N 1
ATOM 2066 C CA . ASN A 1 262 ? 8.692 20.577 21.907 1.00 59.25 262 ASN A CA 1
ATOM 2067 C C . ASN A 1 262 ? 7.869 21.885 21.857 1.00 59.25 262 ASN A C 1
ATOM 2069 O O . ASN A 1 262 ? 7.966 22.695 22.776 1.00 59.25 262 ASN A O 1
ATOM 2073 N N . LYS A 1 263 ? 7.010 22.066 20.838 1.00 57.78 263 LYS A N 1
ATOM 2074 C CA . LYS A 1 263 ? 6.077 23.198 20.744 1.00 57.78 263 LYS A CA 1
ATOM 2075 C C . LYS A 1 263 ? 4.955 23.167 21.788 1.00 57.78 263 LYS A C 1
ATOM 2077 O O . LYS A 1 263 ? 4.490 24.235 22.153 1.00 57.78 263 LYS A O 1
ATOM 2082 N N . ALA A 1 264 ? 4.558 22.021 22.345 1.00 55.41 264 ALA A N 1
ATOM 2083 C CA . ALA A 1 264 ? 3.581 22.006 23.442 1.00 55.41 264 ALA A CA 1
ATOM 2084 C C . ALA A 1 264 ? 4.132 22.506 24.778 1.00 55.41 264 ALA A C 1
ATOM 2086 O O . ALA A 1 264 ? 3.345 22.905 25.628 1.00 55.41 264 ALA A O 1
ATOM 2087 N N . ARG A 1 265 ? 5.460 22.603 24.960 1.00 60.72 265 ARG A N 1
ATOM 2088 C CA . ARG A 1 265 ? 6.017 23.347 26.108 1.00 60.72 265 ARG A CA 1
ATOM 2089 C C . ARG A 1 265 ? 5.649 24.835 26.050 1.00 60.72 265 ARG A C 1
ATOM 2091 O O . ARG A 1 265 ? 5.635 25.488 27.086 1.00 60.72 265 ARG A O 1
ATOM 2098 N N . LEU A 1 266 ? 5.324 25.356 24.859 1.00 64.81 266 LEU A N 1
ATOM 2099 C CA . LEU A 1 266 ? 4.798 26.708 24.678 1.00 64.81 266 LEU A CA 1
ATOM 2100 C C . LEU A 1 266 ? 3.412 26.859 25.318 1.00 64.81 266 LEU A C 1
ATOM 2102 O O . LEU A 1 266 ? 3.143 27.906 25.888 1.00 64.81 266 LEU A O 1
ATOM 2106 N N . LEU A 1 267 ? 2.569 25.817 25.275 1.00 62.88 267 LEU A N 1
ATOM 2107 C CA . LEU A 1 267 ? 1.232 25.835 25.879 1.00 62.88 267 LEU A CA 1
ATOM 2108 C C . LEU A 1 267 ? 1.326 26.088 27.390 1.00 62.88 267 LEU A C 1
ATOM 2110 O O . LEU A 1 267 ? 0.720 27.031 27.876 1.00 62.88 267 LEU A O 1
ATOM 2114 N N . HIS A 1 268 ? 2.187 25.348 28.096 1.00 66.25 268 HIS A N 1
ATOM 2115 C CA . HIS A 1 268 ? 2.429 25.561 29.530 1.00 66.25 268 HIS A CA 1
ATOM 2116 C C . HIS A 1 268 ? 2.955 26.965 29.858 1.00 66.25 268 HIS A C 1
ATOM 2118 O O . HIS A 1 268 ? 2.701 27.504 30.928 1.00 66.25 268 HIS A O 1
ATOM 2124 N N . LYS A 1 269 ? 3.708 27.577 28.939 1.00 65.19 269 LYS A N 1
ATOM 2125 C CA . LYS A 1 269 ? 4.240 28.933 29.122 1.00 65.19 269 LYS A CA 1
ATOM 2126 C C . LYS A 1 269 ? 3.174 30.006 28.875 1.00 65.19 269 LYS A C 1
ATOM 2128 O O . LYS A 1 269 ? 3.186 31.027 29.554 1.00 65.19 269 LYS A O 1
ATOM 2133 N N . LEU A 1 270 ? 2.257 29.752 27.938 1.00 64.19 270 LEU A N 1
ATOM 2134 C CA . LEU A 1 270 ? 1.091 30.593 27.654 1.00 64.19 270 LEU A CA 1
ATOM 2135 C C . LEU A 1 270 ? 0.042 30.514 28.772 1.00 64.19 270 LEU A C 1
ATOM 2137 O O . LEU A 1 270 ? -0.502 31.543 29.153 1.00 64.19 270 LEU A O 1
ATOM 2141 N N . GLU A 1 271 ? -0.189 29.330 29.347 1.00 67.81 271 GLU A N 1
ATOM 2142 C CA . GLU A 1 271 ? -1.057 29.149 30.524 1.00 67.81 271 GLU A CA 1
ATOM 2143 C C . GLU A 1 271 ? -0.580 29.996 31.713 1.00 67.81 271 GLU A C 1
ATOM 2145 O O . GLU A 1 271 ? -1.394 30.618 32.383 1.00 67.81 271 GLU A O 1
ATOM 2150 N N . ASN A 1 272 ? 0.738 30.108 31.907 1.00 62.34 272 ASN A N 1
ATOM 2151 C CA . ASN A 1 272 ? 1.338 30.909 32.980 1.00 62.34 272 ASN A CA 1
ATOM 2152 C C . ASN A 1 272 ? 1.378 32.429 32.710 1.00 62.34 272 ASN A C 1
ATOM 2154 O O . ASN A 1 272 ? 1.838 33.171 33.571 1.00 62.34 272 ASN A O 1
ATOM 2158 N N . THR A 1 273 ? 1.006 32.899 31.514 1.00 55.97 273 THR A N 1
ATOM 2159 C CA . THR A 1 273 ? 1.049 34.335 31.146 1.00 55.97 273 THR A CA 1
ATOM 2160 C C . THR A 1 273 ? -0.324 34.945 30.878 1.00 55.97 273 THR A C 1
ATOM 2162 O O . THR A 1 273 ? -0.419 36.162 30.739 1.00 55.97 273 THR A O 1
ATOM 2165 N N . LEU A 1 274 ? -1.377 34.129 30.794 1.00 47.47 274 LEU A N 1
ATOM 2166 C CA . LEU A 1 274 ? -2.745 34.561 30.483 1.00 47.47 274 LEU A CA 1
ATOM 2167 C C . LEU A 1 274 ? -3.748 34.319 31.628 1.00 47.47 274 LEU A C 1
ATOM 2169 O O . LEU A 1 274 ? -4.949 34.473 31.410 1.00 47.47 274 LEU A O 1
ATOM 2173 N N . PHE A 1 275 ? -3.257 34.011 32.832 1.00 39.94 275 PHE A N 1
ATOM 2174 C CA . PHE A 1 275 ? -4.006 34.040 34.091 1.00 39.94 275 PHE A CA 1
ATOM 2175 C C . PHE A 1 275 ? -3.197 34.748 35.174 1.00 39.94 275 PHE A C 1
ATOM 2177 O O . PHE A 1 275 ? -1.975 34.487 35.246 1.00 39.94 275 PHE A O 1
#

Organism: NCBI:txid259542

Secondary structure (DSSP, 8-state):
---HHHHHHHHHHHHHHHT--HHHHHHHHTTTTEE-SSSSTT--EEHHHHHHHTTTGGG--TTTTTTT-S-HHHHHHHHHHHHHHHHHHHHHHHHTT------SS-GGGSHHHHHHHHHHHHHHHHHHHHT--TT-TT-SS-B-TTT-PBPPHHHHHHHHSHHHHHHHHHHHHIIIIIIS--S-TTSPPPPP----GGGG----EEEETTEEEE----TTHHHHHHHHHHHS---HHHHHTS-SSSS-TTTB-TTSPBP-SGGGHHHHHHHTT--

Radius of gyration: 28.87 Å; chains: 1; bounding box: 66×70×69 Å

Sequence (275 aa):
MNHQNYAKYLSVYYIMLGNLPQQSKDLLQANGFSVSRSDTPASHTAVDMTIEQTINKHAKTSSGIVGFSRSQPAYYTWCVTRHNRAQYVSATYQMAIIESKNCETHEESSLSKRKLSEKAVKKIMDTFSAFLNPFKTERKHLACISSGQKVSEDIADDLLKVEDVGKKSFNEFVDTRLKDKTTRFHKPLTKTKLKTVGSVSKSTQIKSAKNVVKIKAERNIFGQLLVLSQEYQIDMEKVSKYPLSSVLWPLSSPGGLSLKTNKARLLHKLENTLF

pLDDT: mean 77.06, std 14.15, range [37.72, 96.19]

Foldseek 3Di:
DPDVVCVLVVVVVVVVVVVDDPVVVVCVVVVVQWDAPDPDPPRTDGPVVVCCVPQCVQLDDPPPPVVPDPDPVVSVVSVVCSNVSSVVVVVVCVVVVVPPPVPNDDPCRDPVNVVVVVVVVVVVVVLCVPPNPPPPPPDPFDADPVPRDTDDPQLRVLVVCVVVVVVVLVVCLCVCCPPPNVDDSPPDDDDDPRDHPVNLLDQDFDDDPPDTDRPQPDPCQLVVVVVVVVVDVDDVVVVVVDDPHPEDVQQADSNRHGDPDPSVVVVVVVVVVVD